Protein AF-A0A1F3SLA9-F1 (afdb_monomer)

Secondary structure (DSSP, 8-state):
--STTHHHHHHHHHHHHHHHHHHHHHHHHHHHHHHHHHHHHHHSSSSSSTTSTTSSSS-----PPP-------------------------------SSEETTEEEEE--EE-TTT--EE-TTTEEEETTEEEETTHHHHHHHS-EEEEEEEEEBTTB-HHHHHHHHHHHHHHHHH---EEEEEEEEEETTTTEEEEEEEEEEEGGGHHHH-S-GGGGSS--

Structure (mmCIF, N/CA/C/O backbone):
data_AF-A0A1F3SLA9-F1
#
_entry.id   AF-A0A1F3SLA9-F1
#
loop_
_atom_site.group_PDB
_atom_site.id
_atom_site.type_symbol
_atom_site.label_atom_id
_atom_site.label_alt_id
_atom_site.label_comp_id
_atom_site.label_asym_id
_atom_site.label_entity_id
_atom_site.label_seq_id
_atom_site.pdbx_PDB_ins_code
_atom_site.Cartn_x
_atom_site.Cartn_y
_atom_site.Cartn_z
_atom_site.occupancy
_atom_site.B_iso_or_equiv
_atom_site.auth_seq_id
_atom_site.auth_comp_id
_atom_site.auth_asym_id
_atom_site.auth_atom_id
_atom_site.pdbx_PDB_model_num
ATOM 1 N N . MET A 1 1 ? -75.352 0.225 -12.427 1.00 55.69 1 MET A N 1
ATOM 2 C CA . MET A 1 1 ? -74.514 0.198 -11.211 1.00 55.69 1 MET A CA 1
ATOM 3 C C . MET A 1 1 ? -73.204 -0.477 -11.589 1.00 55.69 1 MET A C 1
ATOM 5 O O . MET A 1 1 ? -73.144 -1.689 -11.538 1.00 55.69 1 MET A O 1
ATOM 9 N N . GLU A 1 2 ? -72.214 0.265 -12.092 1.00 66.38 2 GLU A N 1
ATOM 10 C CA . GLU A 1 2 ? -70.894 -0.317 -12.441 1.00 66.38 2 GLU A CA 1
ATOM 11 C C . GLU A 1 2 ? -69.762 0.734 -12.484 1.00 66.38 2 GLU A C 1
ATOM 13 O O . GLU A 1 2 ? -68.683 0.479 -13.001 1.00 66.38 2 GLU A O 1
ATOM 18 N N . LYS A 1 3 ? -69.995 1.955 -11.975 1.00 69.56 3 LYS A N 1
ATOM 19 C CA . LYS A 1 3 ? -69.003 3.047 -12.042 1.00 69.56 3 LYS A CA 1
ATOM 20 C C . LYS A 1 3 ? -68.122 3.157 -10.792 1.00 69.56 3 LYS A C 1
ATOM 22 O O . LYS A 1 3 ? -67.064 3.774 -10.863 1.00 69.56 3 LYS A O 1
ATOM 27 N N . ASP A 1 4 ? -68.501 2.515 -9.687 1.00 82.69 4 ASP A N 1
ATOM 28 C CA . ASP A 1 4 ? -67.851 2.741 -8.388 1.00 82.69 4 ASP A CA 1
ATOM 29 C C . ASP A 1 4 ? -66.576 1.902 -8.175 1.00 82.69 4 ASP A C 1
ATOM 31 O O . ASP A 1 4 ? -65.755 2.225 -7.321 1.00 82.69 4 ASP A O 1
ATOM 35 N N . THR A 1 5 ? -66.342 0.864 -8.984 1.00 88.00 5 THR A N 1
ATOM 36 C CA . THR A 1 5 ? -65.148 -0.002 -8.890 1.00 88.00 5 THR A CA 1
ATOM 37 C C . THR A 1 5 ? -63.958 0.481 -9.722 1.00 88.00 5 THR A C 1
ATOM 39 O O . THR A 1 5 ? -62.823 0.093 -9.448 1.00 88.00 5 THR A O 1
ATOM 42 N N . ILE A 1 6 ? -64.174 1.355 -10.710 1.00 91.44 6 ILE A N 1
ATOM 43 C CA . ILE A 1 6 ? -63.116 1.807 -11.633 1.00 91.44 6 ILE A CA 1
ATOM 44 C C . ILE A 1 6 ? -62.174 2.815 -10.957 1.00 91.44 6 ILE A C 1
ATOM 46 O O . ILE A 1 6 ? -60.960 2.775 -11.157 1.00 91.44 6 ILE A O 1
ATOM 50 N N . VAL A 1 7 ? -62.715 3.699 -10.116 1.00 91.44 7 VAL A N 1
ATOM 51 C CA . VAL A 1 7 ? -61.952 4.764 -9.444 1.00 91.44 7 VAL A CA 1
ATOM 52 C C . VAL A 1 7 ? -60.834 4.229 -8.531 1.00 91.44 7 VAL A C 1
ATOM 54 O O . VAL A 1 7 ? -59.692 4.653 -8.715 1.00 91.44 7 VAL A O 1
ATOM 57 N N . PRO A 1 8 ? -61.071 3.291 -7.590 1.00 93.19 8 PRO A N 1
ATOM 58 C CA . PRO A 1 8 ? -60.003 2.795 -6.716 1.00 93.19 8 PRO A CA 1
ATOM 59 C C . PRO A 1 8 ? -58.910 2.037 -7.481 1.00 93.19 8 PRO A C 1
ATOM 61 O O . PRO A 1 8 ? -57.741 2.102 -7.100 1.00 93.19 8 PRO A O 1
ATOM 64 N N . LEU A 1 9 ? -59.261 1.369 -8.585 1.00 92.94 9 LEU A N 1
ATOM 65 C CA . LEU A 1 9 ? -58.301 0.643 -9.415 1.00 92.94 9 LEU A CA 1
ATOM 66 C C . LEU A 1 9 ? -57.361 1.601 -10.163 1.00 92.94 9 LEU A C 1
ATOM 68 O O . LEU A 1 9 ? -56.151 1.374 -10.202 1.00 92.94 9 LEU A O 1
ATOM 72 N N . LEU A 1 10 ? -57.893 2.715 -10.680 1.00 95.00 10 LEU A N 1
ATOM 73 C CA . LEU A 1 10 ? -57.087 3.772 -11.297 1.00 95.00 10 LEU A CA 1
ATOM 74 C C . LEU A 1 10 ? -56.176 4.470 -10.280 1.00 95.00 10 LEU A C 1
ATOM 76 O O . LEU A 1 10 ? -55.006 4.711 -10.575 1.00 95.00 10 LEU A O 1
ATOM 80 N N . VAL A 1 11 ? -56.677 4.750 -9.073 1.00 95.81 11 VAL A N 1
ATOM 81 C CA . VAL A 1 11 ? -55.869 5.353 -8.000 1.00 95.81 11 VAL A CA 1
ATOM 82 C C . VAL A 1 11 ? -54.734 4.415 -7.580 1.00 95.81 11 VAL A C 1
ATOM 84 O O . VAL A 1 11 ? -53.590 4.854 -7.468 1.00 95.81 11 VAL A O 1
ATOM 87 N N . GLY A 1 12 ? -55.011 3.117 -7.418 1.00 95.44 12 GLY A N 1
ATOM 88 C CA . GLY A 1 12 ? -53.990 2.118 -7.095 1.00 95.44 12 GLY A CA 1
ATOM 89 C C . GLY A 1 12 ? -52.898 2.017 -8.164 1.00 95.44 12 GLY A C 1
ATOM 90 O O . GLY A 1 12 ? -51.710 2.032 -7.838 1.00 95.44 12 GLY A O 1
ATOM 91 N N . ALA A 1 13 ? -53.283 1.992 -9.444 1.00 96.94 13 ALA A N 1
ATOM 92 C CA . ALA A 1 13 ? -52.334 1.979 -10.557 1.00 96.94 13 ALA A CA 1
ATOM 93 C C . ALA A 1 13 ? -51.452 3.241 -10.586 1.00 96.94 13 ALA A C 1
ATOM 95 O O . ALA A 1 13 ? -50.246 3.150 -10.819 1.00 96.94 13 ALA A O 1
ATOM 96 N N . LEU A 1 14 ? -52.030 4.410 -10.294 1.00 97.50 14 LEU A N 1
ATOM 97 C CA . LEU A 1 14 ? -51.305 5.680 -10.269 1.00 97.50 14 LEU A CA 1
ATOM 98 C C . LEU A 1 14 ? -50.283 5.740 -9.121 1.00 97.50 14 LEU A C 1
ATOM 100 O O . LEU A 1 14 ? -49.155 6.184 -9.329 1.00 97.50 14 LEU A O 1
ATOM 104 N N . ILE A 1 15 ? -50.631 5.229 -7.935 1.00 97.81 15 ILE A N 1
ATOM 105 C CA . ILE A 1 15 ? -49.705 5.140 -6.793 1.00 97.81 15 ILE A CA 1
ATOM 106 C C . ILE A 1 15 ? -48.516 4.230 -7.127 1.00 97.81 15 ILE A C 1
ATOM 108 O O . ILE A 1 15 ? -47.368 4.614 -6.902 1.00 97.81 15 ILE A O 1
ATOM 112 N N . LEU A 1 16 ? -48.767 3.050 -7.706 1.00 97.62 16 LEU A N 1
ATOM 113 C CA . LEU A 1 16 ? -47.698 2.126 -8.101 1.00 97.62 16 LEU A CA 1
ATOM 114 C C . LEU A 1 16 ? -46.778 2.731 -9.170 1.00 97.62 16 LEU A C 1
ATOM 116 O O . LEU A 1 16 ? -45.559 2.576 -9.084 1.00 97.62 16 LEU A O 1
ATOM 120 N N . ALA A 1 17 ? -47.339 3.469 -10.133 1.00 97.88 17 ALA A N 1
ATOM 121 C CA . ALA A 1 17 ? -46.556 4.173 -11.144 1.00 97.88 17 ALA A CA 1
ATOM 122 C C . ALA A 1 17 ? -45.637 5.240 -10.521 1.00 97.88 17 ALA A C 1
ATOM 124 O O . ALA A 1 17 ? -44.457 5.309 -10.868 1.00 97.88 17 ALA A O 1
ATOM 125 N N . ILE A 1 18 ? -46.140 6.028 -9.562 1.00 97.69 18 ILE A N 1
ATOM 126 C CA . ILE A 1 18 ? -45.344 7.047 -8.857 1.00 97.69 18 ILE A CA 1
ATOM 127 C C . ILE A 1 18 ? -44.211 6.398 -8.053 1.00 97.69 18 ILE A C 1
ATOM 129 O O . ILE A 1 18 ? -43.068 6.849 -8.137 1.00 97.69 18 ILE A O 1
ATOM 133 N N . LEU A 1 19 ? -44.492 5.319 -7.314 1.00 97.62 19 LEU A N 1
ATOM 134 C CA . LEU A 1 19 ? -43.472 4.606 -6.536 1.00 97.62 19 LEU A CA 1
ATOM 135 C C . LEU A 1 19 ? -42.369 4.021 -7.429 1.00 97.62 19 LEU A C 1
ATOM 137 O O . LEU A 1 19 ? -41.188 4.141 -7.102 1.00 97.62 19 LEU A O 1
ATOM 141 N N . GLY A 1 20 ? -42.735 3.451 -8.582 1.00 97.44 20 GLY A N 1
ATOM 142 C CA . GLY A 1 20 ? -41.767 2.960 -9.565 1.00 97.44 20 GLY A CA 1
ATOM 143 C C . GLY A 1 20 ? -40.867 4.071 -10.115 1.00 97.44 20 GLY A C 1
ATOM 144 O O . GLY A 1 20 ? -39.655 3.886 -10.243 1.00 97.44 20 GLY A O 1
ATOM 145 N N . LEU A 1 21 ? -41.435 5.250 -10.376 1.00 98.31 21 LEU A N 1
ATOM 146 C CA . LEU A 1 21 ? -40.698 6.404 -10.895 1.00 98.31 21 LEU A CA 1
ATOM 147 C C . LEU A 1 21 ? -39.719 6.964 -9.850 1.00 98.31 21 LEU A C 1
ATOM 149 O O . LEU A 1 21 ? -38.561 7.229 -10.172 1.00 98.31 21 LEU A O 1
ATOM 153 N N . LEU A 1 22 ? -40.135 7.054 -8.582 1.00 97.81 22 LEU A N 1
ATOM 154 C CA . LEU A 1 22 ? -39.259 7.461 -7.477 1.00 97.81 22 LEU A CA 1
ATOM 155 C C . LEU A 1 22 ? -38.093 6.483 -7.271 1.00 97.81 22 LEU A C 1
ATOM 157 O O . LEU A 1 22 ? -36.953 6.918 -7.099 1.00 97.81 22 LEU A O 1
ATOM 161 N N . ALA A 1 23 ? -38.348 5.173 -7.348 1.00 98.00 23 ALA A N 1
ATOM 162 C CA . ALA A 1 23 ? -37.297 4.161 -7.260 1.00 98.00 23 ALA A CA 1
ATOM 163 C C . ALA A 1 23 ? -36.286 4.286 -8.414 1.00 98.00 23 ALA A C 1
ATOM 165 O O . ALA A 1 23 ? -35.076 4.255 -8.183 1.00 98.00 23 ALA A O 1
ATOM 166 N N . ALA A 1 24 ? -36.762 4.500 -9.645 1.00 98.00 24 ALA A N 1
ATOM 167 C CA . ALA A 1 24 ? -35.901 4.693 -10.811 1.00 98.00 24 ALA A CA 1
ATOM 168 C C . ALA A 1 24 ? -35.016 5.947 -10.684 1.00 98.00 24 ALA A C 1
ATOM 170 O O . ALA A 1 24 ? -33.818 5.886 -10.970 1.00 98.00 24 ALA A O 1
ATOM 171 N N . VAL A 1 25 ? -35.572 7.063 -10.195 1.00 98.25 25 VAL A N 1
ATOM 172 C CA . VAL A 1 25 ? -34.812 8.298 -9.931 1.00 98.25 25 VAL A CA 1
ATOM 173 C C . VAL A 1 25 ? -33.755 8.071 -8.848 1.00 98.25 25 VAL A C 1
ATOM 175 O O . VAL A 1 25 ? -32.610 8.490 -9.023 1.00 98.25 25 VAL A O 1
ATOM 178 N N . GLY A 1 26 ? -34.096 7.360 -7.768 1.00 97.56 26 GLY A N 1
ATOM 179 C CA . GLY A 1 26 ? -33.150 7.014 -6.704 1.00 97.56 26 GLY A CA 1
ATOM 180 C C . GLY A 1 26 ? -31.974 6.168 -7.204 1.00 97.56 26 GLY A C 1
ATOM 181 O O . GLY A 1 26 ? -30.818 6.476 -6.909 1.00 97.56 26 GLY A O 1
ATOM 182 N N . ILE A 1 27 ? -32.249 5.149 -8.025 1.00 98.06 27 ILE A N 1
ATOM 183 C CA . ILE A 1 27 ? -31.213 4.304 -8.640 1.00 98.06 27 ILE A CA 1
ATOM 184 C C . ILE A 1 27 ? -30.323 5.133 -9.572 1.00 98.06 27 ILE A C 1
ATOM 186 O O . ILE A 1 27 ? -29.098 5.027 -9.508 1.00 98.06 27 ILE A O 1
ATOM 190 N N . LEU A 1 28 ? -30.909 5.991 -10.413 1.00 98.00 28 LEU A N 1
ATOM 191 C CA . LEU A 1 28 ? -30.143 6.839 -11.325 1.00 98.00 28 LEU A CA 1
ATOM 192 C C . LEU A 1 28 ? -29.233 7.813 -10.561 1.00 98.00 28 LEU A C 1
ATOM 194 O O . LEU A 1 28 ? -28.051 7.926 -10.888 1.00 98.00 28 LEU A O 1
ATOM 198 N N . ALA A 1 29 ? -29.744 8.462 -9.511 1.00 97.88 29 ALA A N 1
ATOM 199 C CA . ALA A 1 29 ? -28.960 9.346 -8.652 1.00 97.88 29 ALA A CA 1
ATOM 200 C C . ALA A 1 29 ? -27.800 8.600 -7.971 1.00 97.88 29 ALA A C 1
ATOM 202 O O . ALA A 1 29 ? -26.664 9.078 -7.988 1.00 97.88 29 ALA A O 1
ATOM 203 N N . TYR A 1 30 ? -28.051 7.394 -7.450 1.00 97.62 30 TYR A N 1
ATOM 204 C CA . TYR A 1 30 ? -27.014 6.541 -6.866 1.00 97.62 30 TYR A CA 1
ATOM 205 C C . TYR A 1 30 ? -25.912 6.191 -7.879 1.00 97.62 30 TYR A C 1
ATOM 207 O O . TYR A 1 30 ? -24.722 6.304 -7.574 1.00 97.62 30 TYR A O 1
ATOM 215 N N . LEU A 1 31 ? -26.282 5.823 -9.111 1.00 96.81 31 LEU A N 1
ATOM 216 C CA . LEU A 1 31 ? -25.316 5.508 -10.167 1.00 96.81 31 LEU A CA 1
ATOM 217 C C . LEU A 1 31 ? -24.489 6.734 -10.586 1.00 96.81 31 LEU A C 1
ATOM 219 O O . LEU A 1 31 ? -23.285 6.609 -10.827 1.00 96.81 31 LEU A O 1
ATOM 223 N N . LEU A 1 32 ? -25.099 7.923 -10.636 1.00 95.19 32 LEU A N 1
ATOM 224 C CA . LEU A 1 32 ? -24.391 9.172 -10.929 1.00 95.19 32 LEU A CA 1
ATOM 225 C C . LEU A 1 32 ? -23.398 9.541 -9.817 1.00 95.19 32 LEU A C 1
ATOM 227 O O . LEU A 1 32 ? -22.253 9.889 -10.120 1.00 95.19 32 LEU A O 1
ATOM 231 N N . LEU A 1 33 ? -23.787 9.393 -8.547 1.00 95.19 33 LEU A N 1
ATOM 232 C CA . LEU A 1 33 ? -22.900 9.615 -7.400 1.00 95.19 33 LEU A CA 1
ATOM 233 C C . LEU A 1 33 ? -21.724 8.628 -7.394 1.00 95.19 33 LEU A C 1
ATOM 235 O O . LEU A 1 33 ? -20.571 9.037 -7.250 1.00 95.19 33 LEU A O 1
ATOM 239 N N . LYS A 1 34 ? -21.981 7.340 -7.656 1.00 92.44 34 LYS A N 1
ATOM 240 C CA . LYS A 1 34 ? -20.926 6.318 -7.744 1.00 92.44 34 LYS A CA 1
ATOM 241 C C . LYS A 1 34 ? -19.922 6.620 -8.863 1.00 92.44 34 LYS A C 1
ATOM 243 O O . LYS A 1 34 ? -18.715 6.460 -8.684 1.00 92.44 34 LYS A O 1
ATOM 248 N N . LYS A 1 35 ? -20.403 7.105 -10.013 1.00 91.19 35 LYS A N 1
ATOM 249 C CA . LYS A 1 35 ? -19.548 7.498 -11.146 1.00 91.19 35 LYS A CA 1
ATOM 250 C C . LYS A 1 35 ? -18.721 8.754 -10.848 1.00 91.19 35 LYS A C 1
ATOM 252 O O . LYS A 1 35 ? -17.594 8.862 -11.329 1.00 91.19 35 LYS A O 1
ATOM 257 N N . SER A 1 36 ? -19.261 9.689 -10.064 1.00 87.88 36 SER A N 1
ATOM 258 C CA . SER A 1 36 ? -18.548 10.885 -9.595 1.00 87.88 36 SER A CA 1
ATOM 259 C C . SER A 1 36 ? -17.357 10.521 -8.700 1.00 87.88 36 SER A C 1
ATOM 261 O O . SER A 1 36 ? -16.246 10.983 -8.967 1.00 87.88 36 SER A O 1
ATOM 263 N N . GLN A 1 37 ? -17.542 9.625 -7.724 1.00 83.88 37 GLN A N 1
ATOM 264 C CA . GLN A 1 37 ? -16.455 9.205 -6.830 1.00 83.88 37 GLN A CA 1
ATOM 265 C C . GLN A 1 37 ? -15.291 8.557 -7.593 1.00 83.88 37 GLN A C 1
ATOM 267 O O . GLN A 1 37 ? -14.131 8.884 -7.354 1.00 83.88 37 GLN A O 1
ATOM 272 N N . GLN A 1 38 ? -15.579 7.731 -8.605 1.00 78.50 38 GLN A N 1
ATOM 273 C CA . GLN A 1 38 ? -14.531 7.137 -9.444 1.00 78.50 38 GLN A CA 1
ATOM 274 C C . GLN A 1 38 ? -13.714 8.161 -10.249 1.00 78.50 38 GLN A C 1
ATOM 276 O O . GLN A 1 38 ? -12.588 7.858 -10.644 1.00 78.50 38 GLN A O 1
ATOM 281 N N . ARG A 1 39 ? -14.252 9.357 -10.527 1.00 78.19 39 ARG A N 1
ATOM 282 C CA . ARG A 1 39 ? -13.517 10.402 -11.258 1.00 78.19 39 ARG A CA 1
ATOM 283 C C . ARG A 1 39 ? -12.522 11.137 -10.367 1.00 78.19 39 ARG A C 1
ATOM 285 O O . ARG A 1 39 ? -11.421 11.407 -10.835 1.00 78.19 39 ARG A O 1
ATOM 292 N N . GLN A 1 40 ? -12.861 11.401 -9.105 1.00 68.69 40 GLN A N 1
ATOM 293 C CA . GLN A 1 40 ? -11.953 12.118 -8.202 1.00 68.69 40 GLN A CA 1
ATOM 294 C C . GLN A 1 40 ? -10.686 11.316 -7.873 1.00 68.69 40 GLN A C 1
ATOM 296 O O . GLN A 1 40 ? -9.604 11.895 -7.803 1.00 68.69 40 GLN A O 1
ATOM 301 N N . HIS A 1 41 ? -10.775 9.984 -7.804 1.00 58.03 41 HIS A N 1
ATOM 302 C CA . HIS A 1 41 ? -9.591 9.139 -7.609 1.00 58.03 41 HIS A CA 1
ATOM 303 C C . HIS A 1 41 ? -8.619 9.137 -8.800 1.00 58.03 41 HIS A C 1
ATOM 305 O O . HIS A 1 41 ? -7.442 8.855 -8.609 1.00 58.03 41 HIS A O 1
ATOM 311 N N . LYS A 1 42 ? -9.060 9.471 -10.023 1.00 60.72 42 LYS A N 1
ATOM 312 C CA . LYS A 1 42 ? -8.182 9.455 -11.210 1.00 60.72 42 LYS A CA 1
ATOM 313 C C . LYS A 1 42 ? -7.406 10.757 -11.421 1.00 60.72 42 LYS A C 1
ATOM 315 O O . LYS A 1 42 ? -6.354 10.729 -12.050 1.00 60.72 42 LYS A O 1
ATOM 320 N N . THR A 1 43 ? -7.896 11.886 -10.909 1.00 53.31 43 THR A N 1
ATOM 321 C CA . THR A 1 43 ? -7.256 13.201 -11.100 1.00 53.31 43 THR A CA 1
ATOM 322 C C . THR A 1 43 ? -6.255 13.576 -10.007 1.00 53.31 43 THR A C 1
ATOM 324 O O . THR A 1 43 ? -5.410 14.430 -10.251 1.00 53.31 43 THR A O 1
ATOM 327 N N . ALA A 1 44 ? -6.283 12.930 -8.836 1.00 51.34 44 ALA A N 1
ATOM 328 C CA . ALA A 1 44 ? -5.324 13.207 -7.759 1.00 51.34 44 ALA A CA 1
ATOM 329 C C . ALA A 1 44 ? -3.927 12.592 -7.998 1.00 51.34 44 ALA A C 1
ATOM 331 O O . ALA A 1 44 ? -2.929 13.111 -7.508 1.00 51.34 44 ALA A O 1
ATOM 332 N N . THR A 1 45 ? -3.821 11.523 -8.791 1.00 50.06 45 THR A N 1
ATOM 333 C CA . THR A 1 45 ? -2.551 10.809 -9.029 1.00 50.06 45 THR A CA 1
ATOM 334 C C . THR A 1 45 ? -1.701 11.365 -10.174 1.00 50.06 45 THR A C 1
ATOM 336 O O . THR A 1 45 ? -0.526 11.026 -10.256 1.00 50.06 45 THR A O 1
ATOM 339 N N . ALA A 1 46 ? -2.238 12.231 -11.041 1.00 48.94 46 ALA A N 1
ATOM 340 C CA . ALA A 1 46 ? -1.482 12.780 -12.176 1.00 48.94 46 ALA A CA 1
ATOM 341 C C . ALA A 1 46 ? -0.668 14.049 -11.840 1.00 48.94 46 ALA A C 1
ATOM 343 O O . ALA A 1 46 ? 0.209 14.425 -12.609 1.00 48.94 46 ALA A O 1
ATOM 344 N N . GLY A 1 47 ? -0.941 14.716 -10.710 1.00 43.84 47 GLY A N 1
ATOM 345 C CA . GLY A 1 47 ? -0.326 16.010 -10.377 1.00 43.84 47 GLY A CA 1
ATOM 346 C C . GLY A 1 47 ? 0.815 15.976 -9.354 1.00 43.84 47 GLY A C 1
ATOM 347 O O . GLY A 1 47 ? 1.570 16.938 -9.276 1.00 43.84 47 GLY A O 1
ATOM 348 N N . ALA A 1 48 ? 0.958 14.906 -8.564 1.00 46.59 48 ALA A N 1
ATOM 349 C CA . ALA A 1 48 ? 1.786 14.949 -7.351 1.00 46.59 48 ALA A CA 1
ATOM 350 C C . ALA A 1 48 ? 3.206 14.358 -7.483 1.00 46.59 48 ALA A C 1
ATOM 352 O O . ALA A 1 48 ? 4.042 14.631 -6.628 1.00 46.59 48 ALA A O 1
ATOM 353 N N . PHE A 1 49 ? 3.522 13.593 -8.536 1.00 48.09 49 PHE A N 1
ATOM 354 C CA . PHE A 1 49 ? 4.793 12.843 -8.609 1.00 48.09 49 PHE A CA 1
ATOM 355 C C . PHE A 1 49 ? 5.786 13.306 -9.687 1.00 48.09 49 PHE A C 1
ATOM 357 O O . PHE A 1 49 ? 6.867 12.736 -9.803 1.00 48.09 49 PHE A O 1
ATOM 364 N N . GLY A 1 50 ? 5.497 14.386 -10.421 1.00 42.69 50 GLY A N 1
ATOM 365 C CA . GLY A 1 50 ? 6.406 14.912 -11.451 1.00 42.69 50 GLY A CA 1
ATOM 366 C C . GLY A 1 50 ? 7.712 15.543 -10.939 1.00 42.69 50 GLY A C 1
ATOM 367 O O . GLY A 1 50 ? 8.590 15.820 -11.749 1.00 42.69 50 GLY A O 1
ATOM 368 N N . ASN A 1 51 ? 7.873 15.764 -9.626 1.00 43.56 51 ASN A N 1
ATOM 369 C CA . ASN A 1 51 ? 8.964 16.600 -9.100 1.00 43.56 51 ASN A CA 1
ATOM 370 C C . ASN A 1 51 ? 9.975 15.899 -8.175 1.00 43.56 51 ASN A C 1
ATOM 372 O O . ASN A 1 51 ? 10.978 16.520 -7.840 1.00 43.56 51 ASN A O 1
ATOM 376 N N . ILE A 1 52 ? 9.783 14.632 -7.781 1.00 49.84 52 ILE A N 1
ATOM 377 C CA . ILE A 1 52 ? 10.723 13.966 -6.847 1.00 49.84 52 ILE A CA 1
ATOM 378 C C . ILE A 1 52 ? 11.837 13.194 -7.582 1.00 49.84 52 ILE A C 1
ATOM 380 O O . ILE A 1 52 ? 12.925 13.023 -7.044 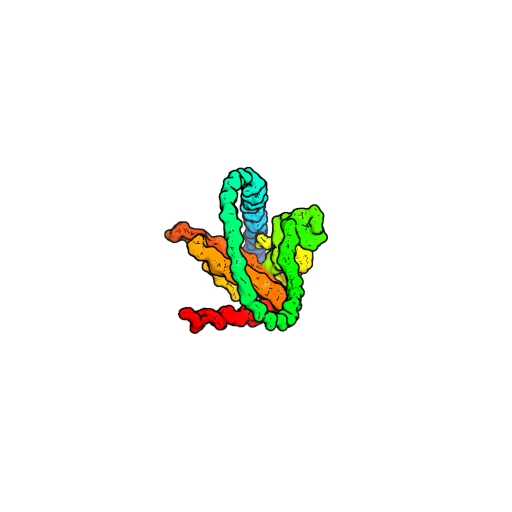1.00 49.84 52 ILE A O 1
ATOM 384 N N . ALA A 1 53 ? 11.651 12.826 -8.853 1.00 45.69 53 ALA A N 1
ATOM 385 C CA . ALA A 1 53 ? 12.676 12.100 -9.614 1.00 45.69 53 ALA A CA 1
ATOM 386 C C . ALA A 1 53 ? 13.804 12.986 -10.196 1.00 45.69 53 ALA A C 1
ATOM 388 O O . ALA A 1 53 ? 14.695 12.464 -10.859 1.00 45.69 53 ALA A O 1
ATOM 389 N N . ARG A 1 54 ? 13.797 14.314 -9.979 1.00 42.75 54 ARG A N 1
ATOM 390 C CA . ARG A 1 54 ? 14.785 15.234 -10.588 1.00 42.75 54 ARG A CA 1
ATOM 391 C C . ARG A 1 54 ? 15.844 15.795 -9.626 1.00 42.75 54 ARG A C 1
ATOM 393 O O . ARG A 1 54 ? 16.763 16.451 -10.098 1.00 42.75 54 ARG A O 1
ATOM 400 N N . SER A 1 55 ? 15.793 15.534 -8.315 1.00 44.56 55 SER A N 1
ATOM 401 C CA . SER A 1 55 ? 16.740 16.167 -7.370 1.00 44.56 55 SER A CA 1
ATOM 402 C C . SER A 1 55 ? 17.972 15.335 -6.984 1.00 44.56 55 SER A C 1
ATOM 404 O O . SER A 1 55 ? 18.744 15.784 -6.142 1.00 44.56 55 SER A O 1
ATOM 406 N N . THR A 1 56 ? 18.194 14.149 -7.560 1.00 49.53 56 THR A N 1
ATOM 407 C CA . THR A 1 56 ? 19.334 13.278 -7.195 1.00 49.53 56 THR A CA 1
ATOM 408 C C . THR A 1 56 ? 20.452 13.197 -8.239 1.00 49.53 56 THR A C 1
ATOM 410 O O . THR A 1 56 ? 21.447 12.526 -7.993 1.00 49.53 56 THR A O 1
ATOM 413 N N . ALA A 1 57 ? 20.359 13.911 -9.368 1.00 46.94 57 ALA A N 1
ATOM 414 C CA . ALA A 1 57 ? 21.368 13.839 -10.435 1.00 46.94 57 ALA A CA 1
ATOM 415 C C . ALA A 1 57 ? 22.414 14.979 -10.446 1.00 46.94 57 ALA A C 1
ATOM 417 O O . ALA A 1 57 ? 23.286 14.972 -11.309 1.00 46.94 57 ALA A O 1
ATOM 418 N N . GLU A 1 58 ? 22.379 15.942 -9.515 1.00 45.12 58 GLU A N 1
ATOM 419 C CA . GLU A 1 58 ? 23.188 17.177 -9.636 1.00 45.12 58 GLU A CA 1
ATOM 420 C C . GLU A 1 58 ? 24.044 17.525 -8.400 1.00 45.12 58 GLU A C 1
ATOM 422 O O . GLU A 1 58 ? 24.292 18.692 -8.114 1.00 45.12 58 GLU A O 1
ATOM 427 N N . GLN A 1 59 ? 24.526 16.522 -7.651 1.00 45.69 59 GLN A N 1
ATOM 428 C CA . GLN A 1 59 ? 25.424 16.752 -6.501 1.00 45.69 59 GLN A CA 1
ATOM 429 C C . GLN A 1 59 ? 26.672 15.850 -6.434 1.00 45.69 59 GLN A C 1
ATOM 431 O O . GLN A 1 59 ? 27.195 15.584 -5.355 1.00 45.69 59 GLN A O 1
ATOM 436 N N . VAL A 1 60 ? 27.222 15.423 -7.577 1.00 48.38 60 VAL A N 1
ATOM 437 C CA . VAL A 1 60 ? 28.529 14.734 -7.620 1.00 48.38 60 VAL A CA 1
ATOM 438 C C . VAL A 1 60 ? 29.458 15.396 -8.638 1.00 48.38 60 VAL A C 1
ATOM 440 O O . VAL A 1 60 ? 29.713 14.860 -9.707 1.00 48.38 60 VAL A O 1
ATOM 443 N N . SER A 1 61 ? 29.980 16.576 -8.301 1.00 48.84 61 SER A N 1
ATOM 444 C CA . SER A 1 61 ? 31.251 17.070 -8.852 1.00 48.84 61 SER A CA 1
ATOM 445 C C . SER A 1 61 ? 31.734 18.292 -8.068 1.00 48.84 61 SER A C 1
ATOM 447 O O . SER A 1 61 ? 31.596 19.425 -8.518 1.00 48.84 61 SER A O 1
ATOM 449 N N . ASN A 1 62 ? 32.311 18.075 -6.888 1.00 44.44 62 ASN A N 1
ATOM 450 C CA . ASN A 1 62 ? 33.223 19.054 -6.302 1.00 44.44 62 ASN A CA 1
ATOM 451 C C . ASN A 1 62 ? 34.426 18.311 -5.700 1.00 44.44 62 ASN A C 1
ATOM 453 O O . ASN A 1 62 ? 34.287 17.682 -4.650 1.00 44.44 62 ASN A O 1
ATOM 457 N N . PRO A 1 63 ? 35.597 18.317 -6.363 1.00 52.38 63 PRO A N 1
ATOM 458 C CA . PRO A 1 63 ? 36.818 17.787 -5.779 1.00 52.38 63 PRO A CA 1
ATOM 459 C C . PRO A 1 63 ? 37.362 18.791 -4.753 1.00 52.38 63 PRO A C 1
ATOM 461 O O . PRO A 1 63 ? 37.824 19.872 -5.115 1.00 52.38 63 PRO A O 1
ATOM 464 N N . SER A 1 64 ? 37.313 18.439 -3.466 1.00 45.41 64 SER A N 1
ATOM 465 C CA . SER A 1 64 ? 38.052 19.173 -2.432 1.00 45.41 64 SER A CA 1
ATOM 466 C C . SER A 1 64 ? 39.556 18.872 -2.519 1.00 45.41 64 SER A C 1
ATOM 468 O O . SER A 1 64 ? 39.934 17.722 -2.763 1.00 45.41 64 SER A O 1
ATOM 470 N N . PRO A 1 65 ? 40.422 19.879 -2.305 1.00 53.19 65 PRO A N 1
ATOM 471 C CA . PRO A 1 65 ? 41.868 19.732 -2.377 1.00 53.19 65 PRO A CA 1
ATOM 472 C C . PRO A 1 65 ? 42.429 19.040 -1.128 1.00 53.19 65 PRO A C 1
ATOM 474 O O . PRO A 1 65 ? 41.870 19.115 -0.034 1.00 53.19 65 PRO A O 1
ATOM 477 N N . GLY A 1 66 ? 43.537 18.330 -1.340 1.00 46.22 66 GLY A N 1
ATOM 478 C CA . GLY A 1 66 ? 44.102 17.353 -0.422 1.00 46.22 66 GLY A CA 1
ATOM 479 C C . GLY A 1 66 ? 44.564 17.890 0.930 1.00 46.22 66 GLY A C 1
ATOM 480 O O . GLY A 1 66 ? 45.132 18.973 1.042 1.00 46.22 66 GLY A O 1
ATOM 481 N N . ASN A 1 67 ? 44.404 17.031 1.934 1.00 45.94 67 ASN A N 1
ATOM 482 C CA . ASN A 1 67 ? 45.133 17.096 3.190 1.00 45.94 67 ASN A CA 1
ATOM 483 C C . ASN A 1 67 ? 46.066 15.885 3.265 1.00 45.94 67 ASN A C 1
ATOM 485 O O . ASN A 1 67 ? 45.644 14.750 3.474 1.00 45.94 67 ASN A O 1
ATOM 489 N N . SER A 1 68 ? 47.352 16.147 3.064 1.00 47.94 68 SER A N 1
ATOM 490 C CA . SER A 1 68 ? 48.455 15.231 3.322 1.00 47.94 68 SER A CA 1
ATOM 491 C C . SER A 1 68 ? 48.704 15.141 4.829 1.00 47.94 68 SER A C 1
ATOM 493 O O . SER A 1 68 ? 49.304 16.046 5.407 1.00 47.94 68 SER A O 1
ATOM 495 N N . PHE A 1 69 ? 48.271 14.049 5.461 1.00 44.88 69 PHE A N 1
ATOM 496 C CA . PHE A 1 69 ? 48.719 13.671 6.802 1.00 44.88 69 PHE A CA 1
ATOM 497 C C . PHE A 1 69 ? 49.671 12.479 6.709 1.00 44.88 69 PHE A C 1
ATOM 499 O O . PHE A 1 69 ? 49.282 11.364 6.364 1.00 44.88 69 PHE A O 1
ATOM 506 N N . SER A 1 70 ? 50.938 12.745 7.019 1.00 49.66 70 SER A N 1
ATOM 507 C CA . SER A 1 70 ? 51.977 11.743 7.240 1.00 49.66 70 SER A CA 1
ATOM 508 C C . SER A 1 70 ? 51.616 10.874 8.444 1.00 49.66 70 SER A C 1
ATOM 510 O O . SER A 1 70 ? 51.548 11.373 9.565 1.00 49.66 7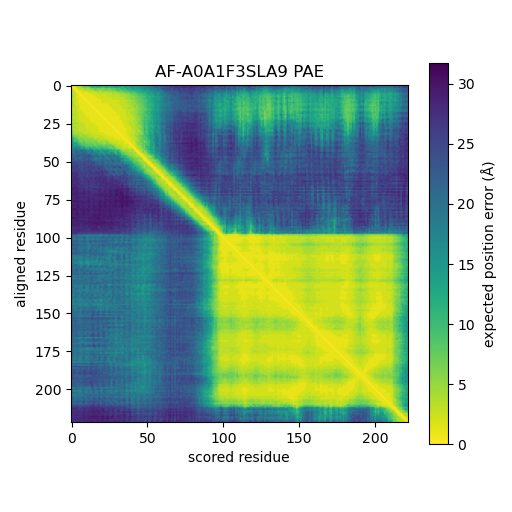0 SER A O 1
ATOM 512 N N . SER A 1 71 ? 51.418 9.575 8.218 1.00 53.28 71 SER A N 1
ATOM 513 C CA . SER A 1 71 ? 51.342 8.573 9.283 1.00 53.28 71 SER A CA 1
ATOM 514 C C . SER A 1 71 ? 52.711 7.932 9.479 1.00 53.28 71 SER A C 1
ATOM 516 O O . SER A 1 71 ? 53.241 7.259 8.598 1.00 53.28 71 SER A O 1
ATOM 518 N N . THR A 1 72 ? 53.289 8.172 10.650 1.00 49.34 72 THR A N 1
ATOM 519 C CA . THR A 1 72 ? 54.431 7.441 11.197 1.00 49.34 72 THR A CA 1
ATOM 520 C C . THR A 1 72 ? 54.000 6.046 11.639 1.00 49.34 72 THR A C 1
ATOM 522 O O . THR A 1 72 ? 53.067 5.895 12.425 1.00 49.34 72 THR A O 1
ATOM 525 N N . ASN A 1 73 ? 54.715 5.042 11.138 1.00 54.62 73 ASN A N 1
ATOM 526 C CA . ASN A 1 73 ? 54.592 3.637 11.506 1.00 54.62 73 ASN A CA 1
ATOM 527 C C . ASN A 1 73 ? 54.948 3.404 12.984 1.00 54.62 73 ASN A C 1
ATOM 529 O O . ASN A 1 73 ? 55.980 3.883 13.452 1.00 54.62 73 ASN A O 1
ATOM 533 N N . ALA A 1 74 ? 54.157 2.577 13.666 1.00 56.69 74 ALA A N 1
ATOM 534 C CA . ALA A 1 74 ? 54.559 1.875 14.881 1.00 56.69 74 ALA A CA 1
ATOM 535 C C . ALA A 1 74 ? 54.165 0.389 14.751 1.00 56.69 74 ALA A C 1
ATOM 537 O O . ALA A 1 74 ? 53.019 0.113 14.389 1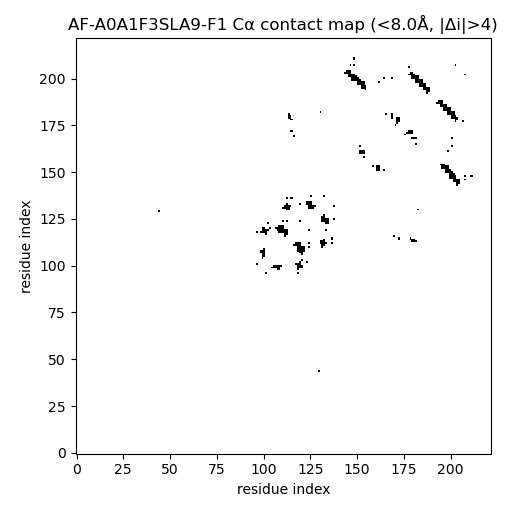.00 56.69 74 ALA A O 1
ATOM 538 N N . PRO A 1 75 ? 55.080 -0.565 15.007 1.00 64.94 75 PRO A N 1
ATOM 539 C CA . PRO A 1 75 ? 54.780 -1.990 15.005 1.00 64.94 75 PRO A CA 1
ATOM 540 C C . PRO A 1 75 ? 54.521 -2.501 16.433 1.00 64.94 75 PRO A C 1
ATOM 542 O O . PRO A 1 75 ? 55.292 -2.232 17.351 1.00 64.94 75 PRO A O 1
ATOM 545 N N . GLY A 1 76 ? 53.454 -3.275 16.600 1.00 51.81 76 GLY A N 1
ATOM 546 C CA . GLY A 1 76 ? 53.153 -4.084 17.784 1.00 51.81 76 GLY A CA 1
ATOM 547 C C . GLY A 1 76 ? 52.093 -5.092 17.353 1.00 51.81 76 GLY A C 1
ATOM 548 O O . GLY A 1 76 ? 50.971 -4.702 17.060 1.00 51.81 76 GLY A O 1
ATOM 549 N N . ASP A 1 77 ? 52.486 -6.267 16.882 1.00 51.84 77 ASP A N 1
ATOM 550 C CA . ASP A 1 77 ? 52.911 -7.453 17.635 1.00 51.84 77 ASP A CA 1
ATOM 551 C C . ASP A 1 77 ? 51.725 -8.251 18.215 1.00 51.84 77 ASP A C 1
ATOM 553 O O . ASP A 1 77 ? 50.760 -7.733 18.765 1.00 51.84 77 ASP A O 1
ATOM 557 N N . THR A 1 78 ? 51.862 -9.534 17.927 1.00 50.28 78 THR A N 1
ATOM 558 C CA . THR A 1 78 ? 51.076 -10.757 18.010 1.00 50.28 78 THR A CA 1
ATOM 559 C C . THR A 1 78 ? 49.944 -10.911 19.036 1.00 50.28 78 THR A C 1
ATOM 561 O O . THR A 1 78 ? 50.069 -10.667 20.230 1.00 50.28 78 THR A O 1
ATOM 564 N N . GLY A 1 79 ? 48.856 -11.522 18.550 1.00 44.09 79 GLY A N 1
ATOM 565 C CA . GLY A 1 79 ? 47.817 -12.155 19.360 1.00 44.09 79 GLY A CA 1
ATOM 566 C C . GLY A 1 79 ? 46.930 -13.061 18.508 1.00 44.09 79 GLY A C 1
ATOM 567 O O . GLY A 1 79 ? 45.829 -12.678 18.126 1.00 44.09 79 GLY A O 1
ATOM 568 N N . HIS A 1 80 ? 47.436 -14.250 18.170 1.00 51.47 80 HIS A N 1
ATOM 569 C CA . HIS A 1 80 ? 46.683 -15.303 17.488 1.00 51.47 80 HIS A CA 1
ATOM 570 C C . HIS A 1 80 ? 45.590 -15.865 18.411 1.00 51.47 80 HIS A C 1
ATOM 572 O O . HIS A 1 80 ? 45.890 -16.495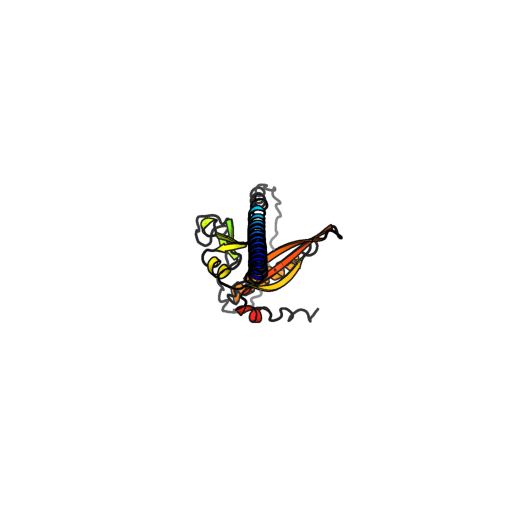 19.423 1.00 51.47 80 HIS A O 1
ATOM 578 N N . GLY A 1 81 ? 44.328 -15.655 18.037 1.00 48.69 81 GLY A N 1
ATOM 579 C CA . GLY A 1 81 ? 43.152 -16.301 18.619 1.00 48.69 81 GLY A CA 1
ATOM 580 C C . GLY A 1 81 ? 42.300 -16.891 17.502 1.00 48.69 81 GLY A C 1
ATOM 581 O O . GLY A 1 81 ? 41.418 -16.230 16.964 1.00 48.69 81 GLY A O 1
ATOM 582 N N . GLU A 1 82 ? 42.623 -18.122 17.121 1.00 50.56 82 GLU A N 1
ATOM 583 C CA . GLU A 1 82 ? 41.929 -18.918 16.112 1.00 50.56 82 GLU A CA 1
ATOM 584 C C . GLU A 1 82 ? 40.595 -19.424 16.686 1.00 50.56 82 GLU A C 1
ATOM 586 O O . GLU A 1 82 ? 40.554 -20.361 17.480 1.00 50.56 82 GLU A O 1
ATOM 591 N N . LEU A 1 83 ? 39.492 -18.773 16.311 1.00 50.88 83 LEU A N 1
ATOM 592 C CA . LEU A 1 83 ? 38.132 -19.277 16.507 1.00 50.88 83 LEU A CA 1
ATOM 593 C C . LEU A 1 83 ? 37.453 -19.359 15.142 1.00 50.88 83 LEU A C 1
ATOM 595 O O . LEU A 1 83 ? 36.737 -18.465 14.697 1.00 50.88 83 LEU A O 1
ATOM 599 N N . SER A 1 84 ? 37.720 -20.468 14.462 1.00 51.09 84 SER A N 1
ATOM 600 C CA . SER A 1 84 ? 37.024 -20.908 13.261 1.00 51.09 84 SER A CA 1
ATOM 601 C C . SER A 1 84 ? 35.593 -21.335 13.610 1.00 51.09 84 SER A C 1
ATOM 603 O O . SER A 1 84 ? 35.338 -22.497 13.927 1.00 51.09 84 SER A O 1
ATOM 605 N N . VAL A 1 85 ? 34.653 -20.388 13.545 1.00 55.06 85 VAL A N 1
ATOM 606 C CA . VAL A 1 85 ? 33.213 -20.675 13.490 1.00 55.06 85 VAL A CA 1
ATOM 607 C C . VAL A 1 85 ? 32.824 -20.843 12.026 1.00 55.06 85 VAL A C 1
ATOM 609 O O . VAL A 1 85 ? 32.744 -19.896 11.250 1.00 55.06 85 VAL A O 1
ATOM 612 N N . THR A 1 86 ? 32.637 -22.100 11.648 1.00 58.72 86 THR A N 1
ATOM 613 C CA . THR A 1 86 ? 32.177 -22.549 10.337 1.00 58.72 86 THR A CA 1
ATOM 614 C C . THR A 1 86 ? 30.679 -22.306 10.134 1.00 58.72 86 THR A C 1
ATOM 616 O O . THR A 1 86 ? 29.890 -22.524 11.052 1.00 58.72 86 THR A O 1
ATOM 619 N N . ASN A 1 87 ? 30.313 -22.025 8.878 1.00 51.28 87 ASN A N 1
ATOM 620 C CA . ASN A 1 87 ? 28.968 -22.032 8.285 1.00 51.28 87 ASN A CA 1
ATOM 621 C C . ASN A 1 87 ? 28.060 -20.819 8.543 1.00 51.28 87 ASN A C 1
ATOM 623 O O . ASN A 1 87 ? 26.914 -20.963 8.972 1.00 51.28 87 ASN A O 1
ATOM 627 N N . GLU A 1 88 ? 28.485 -19.644 8.075 1.00 45.41 88 GLU A N 1
ATOM 628 C CA . GLU A 1 88 ? 27.524 -18.723 7.464 1.00 45.41 88 GLU A CA 1
ATOM 629 C C . GLU A 1 88 ? 27.033 -19.345 6.153 1.00 45.41 88 GLU A C 1
ATOM 631 O O . GLU A 1 88 ? 27.665 -1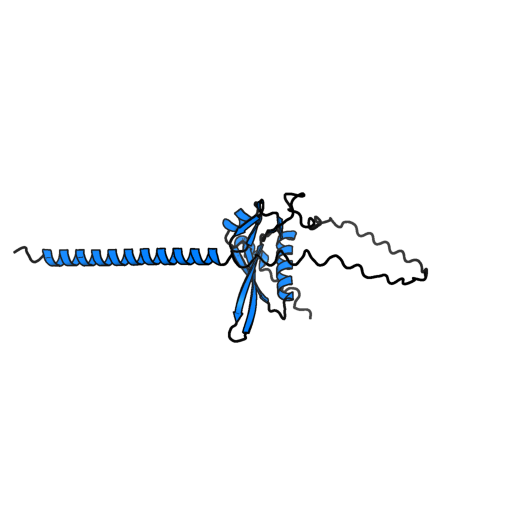9.266 5.100 1.00 45.41 88 GLU A O 1
ATOM 636 N N . LYS A 1 89 ? 25.879 -20.012 6.225 1.00 47.31 89 LYS A N 1
ATOM 637 C CA . LYS A 1 89 ? 25.020 -20.227 5.064 1.00 47.31 89 LYS A CA 1
ATOM 638 C C . LYS A 1 89 ? 24.668 -18.832 4.560 1.00 47.31 89 LYS A C 1
ATOM 640 O O . LYS A 1 89 ? 23.739 -18.223 5.082 1.00 47.31 89 LYS A O 1
ATOM 645 N N . VAL A 1 90 ? 25.469 -18.329 3.620 1.00 44.62 90 VAL A N 1
ATOM 646 C CA . VAL A 1 90 ? 25.287 -17.045 2.948 1.00 44.62 90 VAL A CA 1
ATOM 647 C C . VAL A 1 90 ? 23.873 -17.043 2.380 1.00 44.62 90 VAL A C 1
ATOM 649 O O . VAL A 1 90 ? 23.582 -17.637 1.342 1.00 44.62 90 VAL A O 1
ATOM 652 N N . SER A 1 91 ? 22.965 -16.455 3.155 1.00 49.12 91 SER A N 1
ATOM 653 C CA . SER A 1 91 ? 21.624 -16.099 2.724 1.00 49.12 91 SER A CA 1
ATOM 654 C C . SER A 1 91 ? 21.806 -15.231 1.482 1.00 49.12 91 SER A C 1
ATOM 656 O O . SER A 1 91 ? 22.732 -14.416 1.497 1.00 49.12 91 SER A O 1
ATOM 658 N N . PRO A 1 92 ? 21.026 -15.423 0.401 1.00 45.53 92 PRO A N 1
ATOM 659 C CA . PRO A 1 92 ? 21.245 -14.732 -0.864 1.00 45.53 92 PRO A CA 1
ATOM 660 C C . PRO A 1 92 ? 21.429 -13.242 -0.587 1.00 45.53 92 PRO A C 1
ATOM 662 O O . PRO A 1 92 ? 20.507 -12.567 -0.122 1.00 45.53 92 PRO A O 1
ATOM 665 N N . HIS A 1 93 ? 22.669 -12.780 -0.774 1.00 43.16 93 HIS A N 1
ATOM 666 C CA . HIS A 1 93 ? 23.042 -11.392 -0.595 1.00 43.16 93 HIS A CA 1
ATOM 667 C C . HIS A 1 93 ? 22.110 -10.595 -1.498 1.00 43.16 93 HIS A C 1
ATOM 669 O O . HIS A 1 93 ? 22.152 -10.722 -2.719 1.00 43.16 93 HIS A O 1
ATOM 675 N N . TYR A 1 94 ? 21.252 -9.787 -0.884 1.00 49.66 94 TYR A N 1
ATOM 676 C CA . TYR A 1 94 ? 20.630 -8.664 -1.559 1.00 49.66 94 TYR A CA 1
ATOM 677 C C . TYR A 1 94 ? 21.777 -7.706 -1.868 1.00 49.66 94 TYR A C 1
ATOM 679 O O . TYR A 1 94 ? 22.085 -6.828 -1.070 1.00 49.66 94 TYR A O 1
ATOM 687 N N . SER A 1 95 ? 22.494 -7.946 -2.966 1.00 49.03 95 SER A N 1
ATOM 688 C CA . SER A 1 95 ? 23.131 -6.846 -3.663 1.00 49.03 95 SER A CA 1
ATOM 689 C C . SER A 1 95 ? 21.960 -6.081 -4.262 1.00 49.03 95 SER A C 1
ATOM 691 O O . SER A 1 95 ? 21.275 -6.650 -5.119 1.00 49.03 95 SER A O 1
ATOM 693 N N . PRO A 1 96 ? 21.659 -4.856 -3.808 1.00 56.16 96 PRO A N 1
ATOM 694 C CA . PRO A 1 96 ? 20.775 -4.000 -4.575 1.00 56.16 96 PRO A CA 1
ATOM 695 C C . PRO A 1 96 ? 21.374 -3.975 -5.982 1.00 56.16 96 PRO A C 1
ATOM 697 O O . PRO A 1 96 ? 22.511 -3.536 -6.142 1.00 56.16 96 PRO A O 1
ATOM 700 N N . THR A 1 97 ? 20.689 -4.541 -6.977 1.00 59.00 97 THR A N 1
ATOM 701 C CA . THR A 1 97 ? 21.103 -4.368 -8.369 1.00 59.00 97 THR A CA 1
ATOM 702 C C . THR A 1 97 ? 21.110 -2.870 -8.593 1.00 59.00 97 THR A C 1
ATOM 704 O O . THR A 1 97 ? 20.064 -2.235 -8.477 1.00 59.00 97 THR A O 1
ATOM 707 N N . GLU A 1 98 ? 22.304 -2.310 -8.762 1.00 77.12 98 GLU A N 1
ATOM 708 C CA . GLU A 1 98 ? 22.616 -0.885 -8.654 1.00 77.12 98 GLU A CA 1
ATOM 709 C C . GLU A 1 98 ? 21.729 -0.045 -9.583 1.00 77.12 98 GLU A C 1
ATOM 711 O O . GLU A 1 98 ? 22.072 0.210 -10.726 1.00 77.12 98 GLU A O 1
ATOM 716 N N . GLY A 1 99 ? 20.537 0.344 -9.130 1.00 91.19 99 GLY A N 1
ATOM 717 C CA . GLY A 1 99 ? 19.593 1.136 -9.920 1.00 91.19 99 GLY A CA 1
ATOM 718 C C . GLY A 1 99 ? 19.007 0.459 -11.170 1.00 91.19 99 GLY A C 1
ATOM 719 O O . GLY A 1 99 ? 18.242 1.115 -11.873 1.00 91.19 99 GLY A O 1
ATOM 720 N N . PHE A 1 100 ? 19.303 -0.813 -11.458 1.00 96.00 100 PHE A N 1
ATOM 721 C CA . PHE A 1 100 ? 18.784 -1.530 -12.634 1.00 96.00 100 PHE A CA 1
ATOM 722 C C . PHE A 1 100 ? 17.527 -2.345 -12.323 1.00 96.00 100 PHE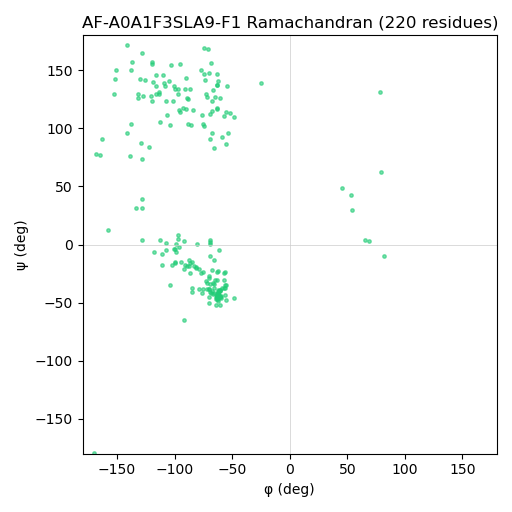 A C 1
ATOM 724 O O . PHE A 1 100 ? 17.274 -2.748 -11.186 1.00 96.00 100 PHE A O 1
ATOM 731 N N . CYS A 1 101 ? 16.726 -2.598 -13.357 1.00 97.00 101 CYS A N 1
ATOM 732 C CA . CYS A 1 101 ? 15.549 -3.446 -13.258 1.00 97.00 101 CYS A CA 1
ATOM 733 C C . CYS A 1 101 ? 15.940 -4.904 -12.978 1.00 97.00 101 CYS A C 1
ATOM 735 O O . CYS A 1 101 ? 16.739 -5.488 -13.705 1.00 97.00 101 CYS A O 1
ATOM 737 N N . ALA A 1 102 ? 15.277 -5.535 -12.007 1.00 95.62 102 ALA A N 1
ATOM 738 C CA . ALA A 1 102 ? 15.481 -6.939 -11.648 1.00 95.62 102 ALA A CA 1
ATOM 739 C C . ALA A 1 102 ? 15.259 -7.923 -12.817 1.00 95.62 102 ALA A C 1
ATOM 741 O O . ALA A 1 102 ? 15.838 -9.005 -12.827 1.00 95.62 102 ALA A O 1
ATOM 742 N N . ASN A 1 103 ? 14.457 -7.537 -13.818 1.00 96.31 103 ASN A N 1
ATOM 743 C CA . ASN A 1 103 ? 14.178 -8.352 -15.006 1.00 96.31 103 ASN A CA 1
ATOM 744 C C . ASN A 1 103 ? 15.013 -7.952 -16.234 1.00 96.31 103 ASN A C 1
ATOM 746 O O . ASN A 1 103 ? 15.063 -8.710 -17.199 1.00 96.31 103 ASN A O 1
ATOM 750 N N . HIS A 1 104 ? 15.628 -6.765 -16.226 1.00 96.00 104 HIS A N 1
ATOM 751 C CA . HIS A 1 104 ? 16.351 -6.200 -17.367 1.00 96.00 104 HIS A CA 1
ATOM 752 C C . HIS A 1 104 ? 17.611 -5.491 -16.862 1.00 96.00 104 HIS A C 1
ATOM 754 O O . HIS A 1 104 ? 17.558 -4.334 -16.441 1.00 96.00 104 HIS A O 1
ATOM 760 N N . SER A 1 105 ? 18.747 -6.190 -16.891 1.00 95.06 105 SER A N 1
ATOM 761 C CA . SER A 1 105 ? 20.026 -5.685 -16.369 1.00 95.06 105 SER A CA 1
ATOM 762 C C . SER A 1 105 ? 20.588 -4.485 -17.140 1.00 95.06 105 SER A C 1
ATOM 764 O O . SER A 1 105 ? 21.530 -3.853 -16.683 1.00 95.06 105 SER A O 1
ATOM 766 N N . ASP A 1 106 ? 20.046 -4.191 -18.319 1.00 96.19 106 ASP A N 1
ATOM 767 C CA . ASP A 1 106 ? 20.423 -3.097 -19.213 1.00 96.19 106 ASP A CA 1
ATOM 768 C C . ASP A 1 106 ? 19.509 -1.864 -19.093 1.00 96.19 106 ASP A C 1
ATOM 770 O O . ASP A 1 106 ? 19.795 -0.821 -19.683 1.00 96.19 106 ASP A O 1
ATOM 774 N N . ILE A 1 107 ? 18.419 -1.954 -18.323 1.00 96.56 107 ILE A N 1
ATOM 775 C CA . ILE A 1 107 ? 17.418 -0.889 -18.190 1.00 96.56 107 ILE A CA 1
ATOM 776 C C . ILE A 1 107 ? 17.380 -0.381 -16.748 1.00 96.56 107 ILE A C 1
ATOM 778 O O . ILE A 1 107 ? 17.209 -1.152 -15.801 1.00 96.56 107 ILE A O 1
ATOM 782 N N . MET A 1 108 ? 17.463 0.940 -16.580 1.00 96.44 108 MET A N 1
ATOM 783 C CA . MET A 1 108 ? 17.330 1.591 -15.274 1.00 96.44 108 MET A CA 1
ATOM 784 C C . MET A 1 108 ? 15.933 1.371 -14.682 1.00 96.44 108 MET A C 1
ATOM 786 O O . MET A 1 108 ? 14.907 1.474 -15.366 1.00 96.44 108 MET A O 1
ATOM 790 N N . ALA A 1 109 ? 15.887 1.086 -13.387 1.00 97.56 109 ALA A N 1
ATOM 791 C CA . ALA A 1 109 ? 14.647 0.985 -12.645 1.00 97.56 109 ALA A CA 1
ATOM 792 C C . ALA A 1 109 ? 13.986 2.359 -12.473 1.00 97.56 109 ALA A C 1
ATOM 794 O O . ALA A 1 109 ? 14.651 3.383 -12.344 1.00 97.56 109 ALA A O 1
ATOM 795 N N . GLN A 1 110 ? 12.656 2.360 -12.454 1.00 97.25 110 GLN A N 1
ATOM 796 C CA . GLN A 1 110 ? 11.819 3.548 -12.262 1.00 97.25 110 GLN A CA 1
ATOM 797 C C . GLN A 1 110 ? 11.088 3.529 -10.914 1.00 97.25 110 GLN A C 1
ATOM 799 O O . GLN A 1 110 ? 10.614 4.559 -10.445 1.00 97.25 110 GLN A O 1
ATOM 804 N N . GLY A 1 111 ? 10.993 2.365 -10.270 1.00 95.94 111 GLY A N 1
ATOM 805 C CA . GLY A 1 111 ? 10.358 2.237 -8.965 1.00 95.94 111 GLY A CA 1
ATOM 806 C C . GLY A 1 111 ? 10.587 0.875 -8.330 1.00 95.94 111 GLY A C 1
ATOM 807 O O . GLY A 1 111 ? 11.245 0.003 -8.901 1.00 95.94 111 GLY A O 1
ATOM 808 N N . THR A 1 112 ? 10.022 0.697 -7.141 1.00 96.94 112 THR A N 1
ATOM 809 C CA . THR A 1 112 ? 10.097 -0.542 -6.364 1.00 96.94 112 THR A CA 1
ATOM 810 C C . THR A 1 112 ? 8.745 -1.240 -6.322 1.00 96.94 112 THR A C 1
ATOM 812 O O . THR A 1 112 ? 7.692 -0.600 -6.288 1.00 96.94 112 THR A O 1
ATOM 815 N N . CYS A 1 113 ? 8.748 -2.572 -6.303 1.00 98.12 113 CYS A N 1
ATOM 816 C CA . CYS A 1 113 ? 7.528 -3.320 -6.024 1.00 98.12 113 CYS A CA 1
ATOM 817 C C . CYS A 1 113 ? 7.166 -3.210 -4.534 1.00 98.12 113 CYS A C 1
ATOM 819 O O . CYS A 1 113 ? 7.970 -3.531 -3.663 1.00 98.12 113 CYS A O 1
ATOM 821 N N . ALA A 1 114 ? 5.922 -2.845 -4.227 1.00 98.06 114 ALA A N 1
ATOM 822 C CA . ALA A 1 114 ? 5.425 -2.662 -2.864 1.00 98.06 114 ALA A CA 1
ATOM 823 C C . ALA A 1 114 ? 5.467 -3.945 -2.008 1.00 98.06 114 ALA A C 1
ATOM 825 O O . ALA A 1 114 ? 5.526 -3.856 -0.780 1.00 98.06 114 ALA A O 1
ATOM 826 N N . ILE A 1 115 ? 5.471 -5.128 -2.639 1.00 97.62 115 ILE A N 1
ATOM 827 C CA . ILE A 1 115 ? 5.518 -6.432 -1.962 1.00 97.62 115 ILE A CA 1
ATOM 828 C C . ILE A 1 115 ? 6.962 -6.910 -1.792 1.00 97.62 115 ILE A C 1
ATOM 830 O O . ILE A 1 115 ? 7.434 -6.971 -0.657 1.00 97.62 115 ILE A O 1
ATOM 834 N N . CYS A 1 116 ? 7.694 -7.188 -2.877 1.00 96.56 116 CYS A N 1
ATOM 835 C CA . CYS A 1 116 ? 9.048 -7.742 -2.751 1.00 96.56 116 CYS A CA 1
ATOM 836 C C . CYS A 1 116 ? 10.146 -6.712 -2.465 1.00 96.56 116 CYS A C 1
ATOM 838 O O . CYS A 1 116 ? 11.191 -7.092 -1.951 1.00 96.56 116 CYS A O 1
ATOM 840 N N . GLY A 1 117 ? 9.915 -5.426 -2.743 1.00 95.38 117 GLY A N 1
ATOM 841 C CA . GLY A 1 117 ? 10.907 -4.362 -2.565 1.00 95.38 117 GLY A CA 1
ATOM 842 C C . GLY A 1 117 ? 11.910 -4.221 -3.713 1.00 95.38 117 GLY A C 1
ATOM 843 O O . GLY A 1 117 ? 12.612 -3.215 -3.760 1.00 95.38 117 GLY A O 1
ATOM 844 N N . ASP A 1 118 ? 11.942 -5.164 -4.657 1.00 96.12 118 ASP A N 1
ATOM 845 C CA . ASP A 1 118 ? 12.890 -5.127 -5.773 1.00 96.12 118 ASP A CA 1
ATOM 846 C C . ASP A 1 118 ? 12.595 -3.976 -6.747 1.00 96.12 118 ASP A C 1
ATOM 848 O O . ASP A 1 118 ? 11.464 -3.483 -6.853 1.00 96.12 118 ASP A O 1
ATOM 852 N N . LEU A 1 119 ? 13.636 -3.565 -7.469 1.00 96.50 119 LEU A N 1
ATOM 853 C CA . LEU A 1 119 ? 13.637 -2.461 -8.423 1.00 96.50 119 LEU A CA 1
ATOM 854 C C . LEU A 1 119 ? 13.194 -2.923 -9.819 1.00 96.50 119 LEU A C 1
ATOM 856 O O . LEU A 1 119 ? 13.687 -3.919 -10.344 1.00 96.50 119 LEU A O 1
ATOM 860 N N . PHE A 1 120 ? 12.292 -2.182 -10.466 1.00 97.56 120 PHE A N 1
ATOM 861 C CA . PHE A 1 120 ? 11.761 -2.526 -11.789 1.00 97.56 120 PHE A CA 1
ATOM 862 C C . PHE A 1 120 ? 11.655 -1.305 -12.710 1.00 97.56 120 PHE A C 1
ATOM 864 O O . PHE A 1 120 ? 11.437 -0.181 -12.257 1.00 97.56 120 PHE A O 1
ATOM 871 N N . CYS A 1 121 ? 11.793 -1.524 -14.020 1.00 97.81 121 CYS A N 1
ATOM 872 C CA . CYS A 1 121 ? 11.513 -0.515 -15.039 1.00 97.81 121 CYS A CA 1
ATOM 873 C C . CYS A 1 121 ? 9.998 -0.304 -15.221 1.00 97.81 121 CYS A C 1
ATOM 875 O O . CYS A 1 121 ? 9.179 -1.090 -14.740 1.00 97.81 121 CYS A O 1
ATOM 877 N N . GLU A 1 122 ? 9.622 0.744 -15.954 1.00 97.75 122 GLU A N 1
ATOM 878 C CA . GLU A 1 122 ? 8.223 1.138 -16.173 1.00 97.75 122 GLU A CA 1
ATOM 879 C C . GLU A 1 122 ? 7.357 0.020 -16.780 1.00 97.75 122 GLU A C 1
ATOM 881 O O . GLU A 1 122 ? 6.210 -0.163 -16.382 1.00 97.75 122 GLU A O 1
ATOM 886 N N . THR A 1 123 ? 7.900 -0.781 -17.702 1.00 98.00 123 THR A N 1
ATOM 887 C CA . THR A 1 123 ? 7.142 -1.854 -18.371 1.00 98.00 123 THR A CA 1
ATOM 888 C C . THR A 1 123 ? 6.860 -3.046 -17.452 1.00 98.00 123 THR A C 1
ATOM 890 O O . THR A 1 123 ? 5.814 -3.697 -17.581 1.00 98.00 123 THR A O 1
ATOM 893 N N . CYS A 1 124 ? 7.767 -3.311 -16.507 1.00 98.12 124 CYS A N 1
ATOM 894 C CA . CYS A 1 124 ? 7.653 -4.373 -15.509 1.00 98.12 124 CYS A CA 1
ATOM 895 C C . CYS A 1 124 ? 6.770 -3.986 -14.316 1.00 98.12 124 CYS A C 1
ATOM 897 O O . CYS A 1 124 ? 6.292 -4.877 -13.612 1.00 98.12 124 CYS A O 1
ATOM 899 N N . LEU A 1 125 ? 6.540 -2.689 -14.090 1.00 98.06 125 LEU A N 1
ATOM 900 C CA . LEU A 1 125 ? 5.681 -2.195 -13.019 1.00 98.06 125 LEU A CA 1
ATOM 901 C C . LEU A 1 125 ? 4.225 -2.044 -13.468 1.00 98.06 125 LEU A C 1
ATOM 903 O O . LEU A 1 125 ? 3.907 -1.652 -14.590 1.00 98.06 125 LEU A O 1
ATOM 907 N N . LYS A 1 126 ? 3.313 -2.345 -12.547 1.00 98.38 126 LYS A N 1
ATOM 908 C CA . LYS A 1 126 ? 1.879 -2.070 -12.635 1.00 98.38 126 LYS A CA 1
ATOM 909 C C . LYS A 1 126 ? 1.493 -1.161 -11.478 1.00 98.38 126 LYS A C 1
ATOM 911 O O . LYS A 1 126 ? 1.729 -1.510 -10.322 1.00 98.38 126 LYS A O 1
ATOM 916 N N . SER A 1 127 ? 0.906 -0.009 -11.786 1.00 97.25 127 SER A N 1
ATOM 917 C CA . SER A 1 127 ? 0.448 0.951 -10.779 1.00 97.25 127 SER A CA 1
ATOM 918 C C . SER A 1 127 ? -1.009 0.691 -10.396 1.00 97.25 127 SER A C 1
ATOM 920 O O . SER A 1 127 ? -1.867 0.542 -11.268 1.00 97.25 127 SER A O 1
ATOM 922 N N . TYR A 1 128 ? -1.307 0.680 -9.097 1.00 96.88 128 TYR A N 1
ATOM 923 C CA . TYR A 1 128 ? -2.666 0.582 -8.564 1.00 96.88 128 TYR A CA 1
ATOM 924 C C . TYR A 1 128 ? -2.747 1.259 -7.191 1.00 96.88 128 TYR A C 1
ATOM 926 O O . TYR A 1 128 ? -1.919 0.984 -6.333 1.00 96.88 128 TYR A O 1
ATOM 934 N N . GLU A 1 129 ? -3.721 2.154 -6.988 1.00 89.75 129 GLU A N 1
ATOM 935 C CA . GLU A 1 129 ? -3.949 2.872 -5.714 1.00 89.75 129 GLU A CA 1
ATOM 936 C C . GLU A 1 129 ? -2.667 3.448 -5.070 1.00 89.75 129 GLU A C 1
ATOM 938 O O . GLU A 1 129 ? -2.414 3.275 -3.885 1.00 89.75 129 GLU A O 1
ATOM 943 N N . MET A 1 130 ? -1.853 4.158 -5.864 1.00 93.31 130 MET A N 1
ATOM 944 C CA . MET A 1 130 ? -0.564 4.766 -5.462 1.00 93.31 130 MET A CA 1
ATOM 945 C C . MET A 1 130 ? 0.571 3.776 -5.152 1.00 93.31 130 MET A C 1
ATOM 947 O O . MET A 1 130 ? 1.672 4.198 -4.807 1.00 93.31 130 MET A O 1
ATOM 951 N N . LEU A 1 131 ? 0.339 2.476 -5.319 1.00 97.38 131 LEU A N 1
ATOM 952 C CA . LEU A 1 131 ? 1.343 1.431 -5.169 1.00 97.38 131 LEU A CA 1
ATOM 953 C C . LEU A 1 131 ? 1.816 0.931 -6.535 1.00 97.38 131 LEU A C 1
ATOM 955 O O . LEU A 1 131 ? 1.092 0.992 -7.532 1.00 97.38 131 LEU A O 1
ATOM 959 N N . HIS A 1 132 ? 3.036 0.401 -6.560 1.00 98.25 132 HIS A N 1
ATOM 960 C CA . HIS A 1 132 ? 3.647 -0.218 -7.730 1.00 98.25 132 HIS A CA 1
ATOM 961 C C . HIS A 1 132 ? 3.898 -1.699 -7.456 1.00 98.25 132 HIS A C 1
ATOM 963 O O . HIS A 1 132 ? 4.386 -2.068 -6.391 1.00 98.25 132 HIS A O 1
ATOM 969 N N . PHE A 1 133 ? 3.586 -2.561 -8.416 1.00 98.38 133 PHE A N 1
ATOM 970 C CA . PHE A 1 133 ? 3.761 -4.007 -8.295 1.00 98.38 133 PHE A CA 1
ATOM 971 C C . PHE A 1 133 ? 4.499 -4.555 -9.509 1.00 98.38 133 PHE A C 1
ATOM 973 O O . PHE A 1 133 ? 4.245 -4.108 -10.625 1.00 98.38 133 PHE A O 1
ATOM 980 N N . CYS A 1 134 ? 5.385 -5.534 -9.320 1.00 98.44 134 CYS A N 1
ATOM 981 C CA . CYS A 1 134 ? 5.924 -6.282 -10.453 1.00 98.44 134 CYS A CA 1
ATOM 982 C C . CYS A 1 134 ? 4.845 -7.193 -11.063 1.00 98.44 134 CYS A C 1
ATOM 984 O O . CYS A 1 134 ? 3.784 -7.413 -10.468 1.00 98.44 134 CYS A O 1
ATOM 986 N N . SER A 1 135 ? 5.118 -7.746 -12.244 1.00 97.25 135 SER A N 1
ATOM 987 C CA . SER A 1 135 ? 4.200 -8.640 -12.960 1.00 97.25 135 SER A CA 1
ATOM 988 C C . SER A 1 135 ? 3.745 -9.850 -12.137 1.00 97.25 135 SER A C 1
ATOM 990 O O . SER A 1 135 ? 2.595 -10.262 -12.268 1.00 97.25 135 SER A O 1
ATOM 992 N N . GLU A 1 136 ? 4.609 -10.391 -11.278 1.00 97.88 136 GLU A N 1
ATOM 993 C CA . GLU A 1 136 ? 4.304 -11.559 -10.441 1.00 97.88 136 GLU A CA 1
ATOM 994 C C . GLU A 1 136 ? 3.401 -11.205 -9.256 1.00 97.88 136 GLU A C 1
ATOM 996 O O . GLU A 1 136 ? 2.453 -11.922 -8.935 1.00 97.88 136 GLU A O 1
ATOM 1001 N N . HIS A 1 137 ? 3.664 -10.065 -8.617 1.00 98.38 137 HIS A N 1
ATOM 1002 C CA . HIS A 1 137 ? 2.973 -9.656 -7.397 1.00 98.38 137 HIS A CA 1
ATOM 1003 C C . HIS A 1 137 ? 1.676 -8.886 -7.655 1.00 98.38 137 HIS A C 1
ATOM 1005 O O . HIS A 1 137 ? 0.823 -8.813 -6.771 1.00 98.38 137 HIS A O 1
ATOM 1011 N N . TYR A 1 138 ? 1.480 -8.338 -8.855 1.00 98.38 138 TYR A N 1
ATOM 1012 C CA . TYR A 1 138 ? 0.250 -7.622 -9.187 1.00 98.38 138 TYR A CA 1
ATOM 1013 C C . TYR A 1 138 ? -1.011 -8.513 -9.116 1.00 98.38 138 TYR A C 1
ATOM 1015 O O . TYR A 1 138 ? -1.959 -8.124 -8.429 1.00 98.38 138 TYR A O 1
ATOM 1023 N N . PRO A 1 139 ? -1.046 -9.727 -9.713 1.00 98.25 139 PRO A N 1
ATOM 1024 C CA . PRO A 1 139 ? -2.160 -10.662 -9.540 1.00 98.25 139 PRO A CA 1
ATOM 1025 C C . PRO A 1 139 ? -2.401 -11.054 -8.080 1.00 98.25 139 PRO A C 1
ATOM 1027 O O . PRO A 1 139 ? -3.550 -11.194 -7.667 1.00 98.25 139 PRO A O 1
ATOM 1030 N N . LEU A 1 140 ? -1.333 -11.221 -7.293 1.00 97.62 140 LEU A N 1
ATOM 1031 C CA . LEU A 1 140 ? -1.448 -11.521 -5.867 1.00 97.62 140 LEU A CA 1
ATOM 1032 C C . LEU A 1 140 ? -2.162 -10.380 -5.129 1.00 97.62 140 LEU A C 1
ATOM 1034 O O . LEU A 1 140 ? -3.034 -10.637 -4.305 1.00 97.62 140 LEU A O 1
ATOM 1038 N N . PHE A 1 141 ? -1.849 -9.129 -5.460 1.00 98.06 141 PHE A N 1
ATOM 1039 C CA . PHE A 1 141 ? -2.503 -7.974 -4.859 1.00 98.06 141 PHE A CA 1
ATOM 1040 C C . PHE A 1 141 ? -4.004 -7.909 -5.183 1.00 98.06 141 PHE A C 1
ATOM 1042 O O . PHE A 1 141 ? -4.817 -7.840 -4.265 1.00 98.06 141 PHE A O 1
ATOM 1049 N N . ILE A 1 142 ? -4.390 -7.990 -6.460 1.00 98.00 142 ILE A N 1
ATOM 1050 C CA . ILE A 1 142 ? -5.790 -7.771 -6.878 1.00 98.00 142 ILE A CA 1
ATOM 1051 C C . ILE A 1 142 ? -6.741 -8.933 -6.555 1.00 98.00 142 ILE A C 1
ATOM 1053 O O . ILE A 1 142 ? -7.948 -8.719 -6.467 1.00 98.00 142 ILE A O 1
ATOM 1057 N N . ASN A 1 143 ? -6.225 -10.157 -6.405 1.00 98.19 143 ASN A N 1
ATOM 1058 C CA . ASN A 1 143 ? -7.051 -11.356 -6.214 1.00 98.19 143 ASN A CA 1
ATOM 1059 C C . ASN A 1 143 ? -7.221 -11.761 -4.748 1.00 98.19 143 ASN A C 1
ATOM 1061 O O . ASN A 1 143 ? -7.911 -12.738 -4.463 1.00 98.19 143 ASN A O 1
ATOM 1065 N N . ASN A 1 144 ? -6.587 -11.046 -3.820 1.00 98.38 144 ASN A N 1
ATOM 1066 C CA . ASN A 1 144 ? -6.625 -11.385 -2.408 1.00 98.38 144 ASN A CA 1
ATOM 1067 C C . ASN A 1 144 ? -7.224 -10.268 -1.567 1.00 98.38 144 ASN A C 1
ATOM 1069 O O . ASN A 1 144 ? -7.224 -9.091 -1.926 1.00 98.38 144 ASN A O 1
ATOM 1073 N N . LYS A 1 145 ? -7.723 -10.667 -0.399 1.00 98.00 145 LYS A N 1
ATOM 1074 C CA . LYS A 1 145 ? -8.182 -9.742 0.625 1.00 98.00 145 LYS A CA 1
ATOM 1075 C C . LYS A 1 145 ? -7.013 -9.372 1.531 1.00 98.00 145 LYS A C 1
ATOM 1077 O O . LYS A 1 145 ? -6.378 -10.244 2.126 1.00 98.00 145 LYS A O 1
ATOM 1082 N N . TRP A 1 146 ? -6.789 -8.072 1.658 1.00 97.94 146 TRP A N 1
ATOM 1083 C CA . TRP A 1 146 ? -5.746 -7.498 2.495 1.00 97.94 146 TRP A CA 1
ATOM 1084 C C . TRP A 1 146 ? -6.352 -6.904 3.757 1.00 97.94 146 TRP A C 1
ATOM 1086 O O . TRP A 1 146 ? -7.428 -6.301 3.724 1.00 97.94 146 TRP A O 1
ATOM 1096 N N . VAL A 1 147 ? -5.662 -7.083 4.875 1.00 97.50 147 VAL A N 1
ATOM 1097 C CA . VAL A 1 147 ? -6.060 -6.553 6.177 1.00 97.50 147 VAL A CA 1
ATOM 1098 C C . VAL A 1 147 ? -4.932 -5.731 6.770 1.00 97.50 147 VAL A C 1
ATOM 1100 O O . VAL A 1 147 ? -3.757 -6.063 6.623 1.00 97.50 147 VAL A O 1
ATOM 1103 N N . GLU A 1 148 ? -5.309 -4.638 7.425 1.00 97.25 148 GLU A N 1
ATOM 1104 C CA . GLU A 1 148 ? -4.390 -3.817 8.205 1.00 97.25 148 GLU A CA 1
ATOM 1105 C C . GLU A 1 148 ? -3.928 -4.631 9.420 1.00 97.25 148 GLU A C 1
ATOM 1107 O O . GLU A 1 148 ? -4.755 -5.130 10.190 1.00 97.25 148 GLU A O 1
ATOM 1112 N N . VAL A 1 149 ? -2.615 -4.801 9.566 1.00 95.75 149 VAL A N 1
ATOM 1113 C CA . VAL A 1 149 ? -2.020 -5.560 10.677 1.00 95.75 149 VAL A CA 1
ATOM 1114 C C . VAL A 1 149 ? -1.416 -4.650 11.734 1.00 95.75 149 VAL A C 1
ATOM 1116 O O . VAL A 1 149 ? -1.507 -4.963 12.919 1.00 95.75 149 VAL A O 1
ATOM 1119 N N . GLU A 1 150 ? -0.848 -3.521 11.316 1.00 95.12 150 GLU A N 1
ATOM 1120 C CA . GLU A 1 150 ? -0.181 -2.566 12.191 1.00 95.12 150 GLU A CA 1
ATOM 1121 C C . GLU A 1 150 ? -0.279 -1.160 11.597 1.00 95.12 150 GLU A C 1
ATOM 1123 O O . GLU A 1 150 ? -0.180 -0.981 10.381 1.00 95.12 150 GLU A O 1
ATOM 1128 N N . THR A 1 151 ? -0.463 -0.167 12.463 1.00 95.75 151 THR A N 1
ATOM 1129 C CA . THR A 1 151 ? -0.473 1.247 12.088 1.00 95.75 151 THR A CA 1
ATOM 1130 C C . THR A 1 151 ? 0.416 2.018 13.043 1.00 95.75 151 THR A C 1
ATOM 1132 O O . THR A 1 151 ? 0.212 1.985 14.256 1.00 95.75 151 THR A O 1
ATOM 1135 N N . ILE A 1 152 ? 1.366 2.755 12.479 1.00 95.12 152 ILE A N 1
ATOM 1136 C CA . ILE A 1 152 ? 2.244 3.659 13.209 1.00 95.12 152 ILE A CA 1
ATOM 1137 C C . ILE A 1 152 ? 1.923 5.082 12.774 1.00 95.12 152 ILE A C 1
ATOM 1139 O O . ILE A 1 152 ? 1.860 5.397 11.585 1.00 95.12 152 ILE A O 1
ATOM 1143 N N . LYS A 1 153 ? 1.702 5.945 13.760 1.00 95.19 153 LYS A N 1
ATOM 1144 C CA . LYS A 1 153 ? 1.623 7.385 13.548 1.00 95.19 153 LYS A CA 1
ATOM 1145 C C . LYS A 1 153 ? 3.029 7.955 13.681 1.00 95.19 153 LYS A C 1
ATOM 1147 O O . LYS A 1 153 ? 3.667 7.736 14.705 1.00 95.19 153 LYS A O 1
ATOM 1152 N N . THR A 1 154 ? 3.475 8.686 12.672 1.00 93.75 154 THR A N 1
ATOM 1153 C CA . THR A 1 154 ? 4.752 9.397 12.668 1.00 93.75 154 THR A CA 1
ATOM 1154 C C . THR A 1 154 ? 4.518 10.896 12.504 1.00 93.75 154 THR A C 1
ATOM 1156 O O . THR A 1 154 ? 3.490 11.348 11.981 1.00 93.75 154 THR A O 1
ATOM 1159 N N . SER A 1 155 ? 5.479 11.679 12.980 1.00 91.12 155 SER A N 1
ATOM 1160 C CA . SER A 1 155 ? 5.518 13.135 12.855 1.00 91.12 155 SER A CA 1
ATOM 1161 C C . SER A 1 155 ? 6.873 13.558 12.285 1.00 91.12 155 SER A C 1
ATOM 1163 O O . SER A 1 155 ? 7.827 12.779 12.321 1.00 91.12 155 SER A O 1
ATOM 1165 N N . PRO A 1 156 ? 7.018 14.807 11.810 1.00 89.00 156 PRO A N 1
ATOM 1166 C CA . PRO A 1 156 ? 8.330 15.337 11.434 1.00 89.00 156 PRO A CA 1
ATOM 1167 C C . PRO A 1 156 ? 9.368 15.286 12.570 1.00 89.00 156 PRO A C 1
ATOM 1169 O O . PRO A 1 156 ? 10.564 15.267 12.299 1.00 89.00 156 PRO A O 1
ATOM 1172 N N . SER A 1 157 ? 8.920 15.261 13.831 1.00 90.56 157 SER A N 1
ATOM 1173 C CA . SER A 1 157 ? 9.779 15.144 15.014 1.00 90.56 157 SER A CA 1
ATOM 1174 C C . 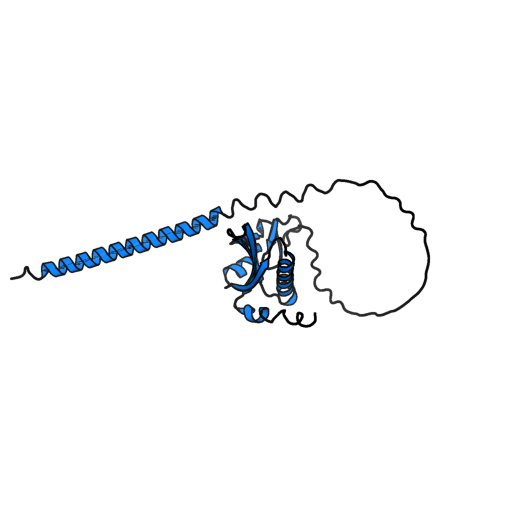SER A 1 157 ? 10.178 13.707 15.371 1.00 90.56 157 SER A C 1
ATOM 1176 O O . SER A 1 157 ? 11.150 13.536 16.098 1.00 90.56 157 SER A O 1
ATOM 1178 N N . ASP A 1 158 ? 9.460 12.695 14.875 1.00 90.31 158 ASP A N 1
ATOM 1179 C CA . ASP A 1 158 ? 9.753 11.273 15.091 1.00 90.31 158 ASP A CA 1
ATOM 1180 C C . ASP A 1 158 ? 9.541 10.466 13.792 1.00 90.31 158 ASP A C 1
ATOM 1182 O O . ASP A 1 158 ? 8.522 9.789 13.616 1.00 90.31 158 ASP A O 1
ATOM 1186 N N . PRO A 1 159 ? 10.476 10.556 12.830 1.00 89.25 159 PRO A N 1
ATOM 1187 C CA . PRO A 1 159 ? 10.427 9.754 11.610 1.00 89.25 159 PRO A CA 1
ATOM 1188 C C . PRO A 1 159 ? 10.917 8.310 11.824 1.00 89.25 159 PRO A C 1
ATOM 1190 O O . PRO A 1 159 ? 10.595 7.428 11.022 1.00 89.25 159 PRO A O 1
ATOM 1193 N N . GLU A 1 160 ? 11.695 8.052 12.881 1.00 90.38 160 GLU A N 1
ATOM 1194 C CA . GLU A 1 160 ? 12.349 6.760 13.132 1.00 90.38 160 GLU A CA 1
ATOM 1195 C C . GLU A 1 160 ? 11.343 5.641 13.405 1.00 90.38 160 GLU A C 1
ATOM 1197 O O . GLU A 1 160 ? 11.540 4.504 12.965 1.00 90.38 160 GLU A O 1
ATOM 1202 N N . SER A 1 161 ? 10.219 5.964 14.048 1.00 87.06 161 SER A N 1
ATOM 1203 C CA . SER A 1 161 ? 9.133 5.010 14.281 1.00 87.06 161 SER A CA 1
ATOM 1204 C C . SER A 1 161 ? 8.589 4.402 12.981 1.00 87.06 161 SER A C 1
ATOM 1206 O O . SER A 1 161 ? 8.222 3.225 12.957 1.00 87.06 161 SER A O 1
ATOM 1208 N N . GLY A 1 162 ? 8.627 5.139 11.867 1.00 90.94 162 GLY A N 1
ATOM 1209 C CA . GLY A 1 162 ? 8.267 4.615 10.549 1.00 90.94 162 GLY A CA 1
ATOM 1210 C C . GLY A 1 162 ? 9.271 3.602 10.000 1.00 90.94 162 GLY A C 1
ATOM 1211 O O . GLY A 1 162 ? 8.870 2.596 9.415 1.00 90.94 162 GLY A O 1
ATOM 1212 N N . VAL A 1 163 ? 10.571 3.825 10.224 1.00 92.62 163 VAL A N 1
ATOM 1213 C CA . VAL A 1 163 ? 11.658 2.959 9.730 1.00 92.62 163 VAL A CA 1
ATOM 1214 C C . VAL A 1 163 ? 11.527 1.541 10.286 1.00 92.62 163 VAL A C 1
ATOM 1216 O O . VAL A 1 163 ? 11.701 0.569 9.549 1.00 92.62 163 VAL A O 1
ATOM 1219 N N . ALA A 1 164 ? 11.145 1.407 11.559 1.00 90.19 164 ALA A N 1
ATOM 1220 C CA . ALA A 1 164 ? 10.934 0.107 12.192 1.00 90.19 164 ALA A CA 1
ATOM 1221 C C . ALA A 1 164 ? 9.893 -0.753 11.449 1.00 90.19 164 ALA A C 1
ATOM 1223 O O . ALA A 1 164 ? 10.090 -1.962 11.299 1.00 90.19 164 ALA A O 1
ATOM 1224 N N . LEU A 1 165 ? 8.828 -0.137 10.923 1.00 92.56 165 LEU A N 1
ATOM 1225 C CA . LEU A 1 165 ? 7.782 -0.839 10.176 1.00 92.56 165 LEU A CA 1
ATOM 1226 C C . LEU A 1 165 ? 8.276 -1.337 8.811 1.00 92.56 165 LEU A C 1
ATOM 1228 O O . LEU A 1 165 ? 7.946 -2.453 8.409 1.00 92.56 165 LEU A O 1
ATOM 1232 N N . TYR A 1 166 ? 9.106 -0.550 8.116 1.00 94.19 166 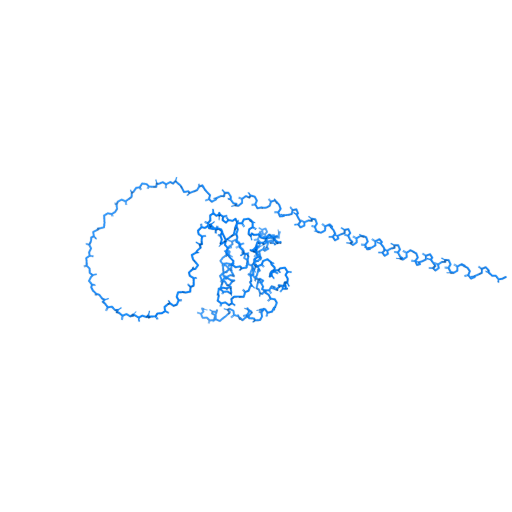TYR A N 1
ATOM 1233 C CA . TYR A 1 166 ? 9.739 -0.974 6.860 1.00 94.19 166 TYR A CA 1
ATOM 1234 C C . TYR A 1 166 ? 10.679 -2.160 7.079 1.00 94.19 166 TYR A C 1
ATOM 1236 O O . TYR A 1 166 ? 10.575 -3.158 6.364 1.00 94.19 166 TYR A O 1
ATOM 1244 N N . SER A 1 167 ? 11.522 -2.099 8.112 1.00 93.19 167 SER A N 1
ATOM 1245 C CA . SER A 1 167 ? 12.399 -3.211 8.494 1.00 93.19 167 SER A CA 1
ATOM 1246 C C . SER A 1 167 ? 11.597 -4.460 8.869 1.00 93.19 167 SER A C 1
ATOM 1248 O O . SER A 1 167 ? 11.967 -5.579 8.509 1.00 93.19 167 SER A O 1
ATOM 1250 N N . HIS A 1 168 ? 10.463 -4.290 9.558 1.00 93.44 168 HIS A N 1
ATOM 1251 C CA . HIS A 1 168 ? 9.567 -5.396 9.884 1.00 93.44 168 HIS A CA 1
ATOM 1252 C C . HIS A 1 168 ? 8.966 -6.038 8.623 1.00 93.44 168 HIS A C 1
ATOM 1254 O O . HIS A 1 168 ? 9.038 -7.258 8.468 1.00 93.44 168 HIS A O 1
ATOM 1260 N N . LYS A 1 169 ? 8.456 -5.230 7.684 1.00 95.50 169 LYS A N 1
ATOM 1261 C CA . LYS A 1 169 ? 7.951 -5.689 6.377 1.00 95.50 169 LYS A CA 1
ATOM 1262 C C . LYS A 1 169 ? 9.005 -6.478 5.606 1.00 95.50 169 LYS A C 1
ATOM 1264 O O . LYS A 1 169 ? 8.734 -7.564 5.096 1.00 95.50 169 LYS A O 1
ATOM 1269 N N . GLU A 1 170 ? 10.216 -5.938 5.526 1.00 94.38 170 GLU A N 1
ATOM 1270 C CA . GLU A 1 170 ? 11.324 -6.579 4.830 1.00 94.38 170 GLU A CA 1
ATOM 1271 C C . GLU A 1 170 ? 11.674 -7.931 5.458 1.00 94.38 170 GLU A C 1
ATOM 1273 O O . GLU A 1 170 ? 11.816 -8.929 4.748 1.00 94.38 170 GLU A O 1
ATOM 1278 N N . LYS A 1 171 ? 11.727 -7.995 6.791 1.00 93.69 171 LYS A N 1
ATOM 1279 C CA . LYS A 1 171 ? 11.942 -9.242 7.524 1.00 93.69 171 LYS A CA 1
ATOM 1280 C C . LYS A 1 171 ? 10.855 -10.278 7.226 1.00 93.69 171 LYS A C 1
ATOM 1282 O O . LYS A 1 171 ? 11.181 -11.430 6.942 1.00 93.69 171 LYS A O 1
ATOM 1287 N N . MET A 1 172 ? 9.580 -9.877 7.241 1.00 93.88 172 MET A N 1
ATOM 1288 C CA . MET A 1 172 ? 8.454 -10.763 6.913 1.00 93.88 172 MET A CA 1
ATOM 1289 C C . MET A 1 172 ? 8.594 -11.387 5.524 1.00 93.88 172 MET A C 1
ATOM 1291 O O . MET A 1 172 ? 8.395 -12.592 5.352 1.00 93.88 172 MET A O 1
ATOM 1295 N N . TRP A 1 173 ? 8.991 -10.580 4.542 1.00 94.94 173 TRP A N 1
ATOM 1296 C CA . TRP A 1 173 ? 9.204 -11.056 3.183 1.00 94.94 173 TRP A CA 1
ATOM 1297 C C . TRP A 1 173 ? 10.432 -11.967 3.061 1.00 94.94 173 TRP A C 1
ATOM 1299 O O . TRP A 1 173 ? 10.374 -13.025 2.431 1.00 94.94 173 TRP A O 1
ATOM 1309 N N . ARG A 1 174 ? 11.558 -11.583 3.668 1.00 90.31 174 ARG A N 1
ATOM 1310 C CA . ARG A 1 174 ? 12.824 -12.316 3.538 1.00 90.31 174 ARG A CA 1
ATOM 1311 C C . ARG A 1 174 ? 12.792 -13.662 4.251 1.00 90.31 174 ARG A C 1
ATOM 1313 O O . ARG A 1 174 ? 13.146 -14.669 3.640 1.00 90.31 174 ARG A O 1
ATOM 1320 N N . GLU A 1 175 ? 12.373 -13.673 5.513 1.00 93.94 175 GLU A N 1
ATOM 1321 C CA . GLU A 1 175 ? 12.449 -14.857 6.374 1.00 93.94 175 GLU A CA 1
ATOM 1322 C C . GLU A 1 175 ? 11.245 -15.781 6.198 1.00 93.94 175 GLU A C 1
ATOM 1324 O O . GLU A 1 175 ? 11.407 -16.998 6.151 1.00 93.94 175 GLU A O 1
ATOM 1329 N N . PHE A 1 176 ? 10.045 -15.212 6.072 1.00 94.44 176 PHE A N 1
ATOM 1330 C CA . PHE A 1 176 ? 8.800 -15.984 6.118 1.00 94.44 176 PHE A CA 1
ATOM 1331 C C . PHE A 1 176 ? 8.076 -16.056 4.775 1.00 94.44 176 PHE A C 1
ATOM 1333 O O . PHE A 1 176 ? 7.106 -16.799 4.659 1.00 94.44 176 PHE A O 1
ATOM 1340 N N . LYS A 1 177 ? 8.532 -15.301 3.764 1.00 95.44 177 LYS A N 1
ATOM 1341 C CA . LYS A 1 177 ? 7.862 -15.173 2.458 1.00 95.44 177 LYS A CA 1
ATOM 1342 C C . LYS A 1 177 ? 6.398 -14.741 2.579 1.00 95.44 177 LYS A C 1
ATOM 1344 O O . LYS A 1 177 ? 5.588 -15.071 1.720 1.00 95.44 177 LYS A O 1
ATOM 1349 N N . ILE A 1 178 ? 6.074 -13.979 3.626 1.00 96.50 178 ILE A N 1
ATOM 1350 C CA . ILE A 1 178 ? 4.723 -13.465 3.863 1.00 96.50 178 ILE A CA 1
ATOM 1351 C C . ILE A 1 178 ? 4.542 -12.176 3.051 1.00 96.50 178 ILE A C 1
ATOM 1353 O O . ILE A 1 178 ? 5.244 -11.189 3.315 1.00 96.50 178 ILE A O 1
ATOM 1357 N N . PRO A 1 179 ? 3.625 -12.147 2.065 1.00 97.69 179 PRO A N 1
ATOM 1358 C CA . PRO A 1 179 ? 3.378 -10.951 1.277 1.00 97.69 179 PRO A CA 1
ATOM 1359 C C . PRO A 1 179 ? 2.797 -9.838 2.147 1.00 97.69 179 PRO A C 1
ATOM 1361 O O . PRO A 1 179 ? 1.789 -10.011 2.832 1.00 97.69 179 PRO A O 1
ATOM 1364 N N . SER A 1 180 ? 3.430 -8.673 2.097 1.00 97.94 180 SER A N 1
ATOM 1365 C CA . SER A 1 180 ? 3.001 -7.493 2.841 1.00 97.94 180 SER A CA 1
ATOM 1366 C C . SER A 1 180 ? 3.396 -6.216 2.109 1.00 97.94 180 SER A C 1
ATOM 1368 O O . SER A 1 180 ? 4.403 -6.177 1.393 1.00 97.94 180 SER A O 1
ATOM 1370 N N . TYR A 1 181 ? 2.605 -5.163 2.290 1.00 98.12 181 TYR A N 1
ATOM 1371 C CA . TYR A 1 181 ? 2.886 -3.841 1.737 1.00 98.12 181 TYR A CA 1
ATOM 1372 C C . TYR A 1 181 ? 2.610 -2.747 2.765 1.00 98.12 181 TYR A C 1
ATOM 1374 O O . TYR A 1 181 ? 1.839 -2.934 3.705 1.00 98.12 181 TYR A O 1
ATOM 1382 N N . ILE A 1 182 ? 3.256 -1.599 2.575 1.00 97.44 182 ILE A N 1
ATOM 1383 C CA . ILE A 1 182 ? 3.064 -0.412 3.405 1.00 97.44 182 ILE A CA 1
ATOM 1384 C C . ILE A 1 182 ? 2.323 0.648 2.595 1.00 97.44 182 ILE A C 1
ATOM 1386 O O . ILE A 1 182 ? 2.616 0.850 1.418 1.00 97.44 182 ILE A O 1
ATOM 1390 N N . MET A 1 183 ? 1.374 1.327 3.234 1.00 97.19 183 MET A N 1
ATOM 1391 C CA . MET A 1 183 ? 0.673 2.481 2.686 1.00 97.19 183 MET A CA 1
ATOM 1392 C C . MET A 1 183 ? 0.746 3.641 3.678 1.00 97.19 183 MET A C 1
ATOM 1394 O O . MET A 1 183 ? 0.396 3.492 4.848 1.00 97.19 183 MET A O 1
ATOM 1398 N N . THR A 1 184 ? 1.189 4.803 3.203 1.00 96.00 184 THR A N 1
ATOM 1399 C CA . THR A 1 184 ? 1.281 6.024 4.008 1.00 96.00 184 THR A CA 1
ATOM 1400 C C . THR A 1 184 ? 0.104 6.934 3.690 1.00 96.00 184 THR A C 1
ATOM 1402 O O . THR A 1 184 ? -0.090 7.330 2.542 1.00 96.00 184 THR A O 1
ATOM 1405 N N . HIS A 1 185 ? -0.667 7.293 4.711 1.00 95.69 185 HIS A N 1
ATOM 1406 C CA . HIS A 1 185 ? -1.708 8.310 4.616 1.00 95.69 185 HIS A CA 1
ATOM 1407 C C . HIS A 1 185 ? -1.284 9.564 5.361 1.00 95.69 185 HIS A C 1
ATOM 1409 O O . HIS A 1 185 ? -0.823 9.482 6.495 1.00 95.69 185 HIS A O 1
ATOM 1415 N N . TYR A 1 186 ? -1.510 10.723 4.756 1.00 94.50 186 TYR A N 1
ATOM 1416 C CA . TYR A 1 186 ? -1.292 12.006 5.408 1.00 94.50 186 TYR A CA 1
ATOM 1417 C C . TYR A 1 186 ? -2.621 12.560 5.904 1.00 94.50 186 TYR A C 1
ATOM 1419 O O . TYR A 1 186 ? -3.615 12.562 5.174 1.00 94.50 186 TYR A O 1
ATOM 1427 N N . LYS A 1 187 ? -2.633 13.034 7.146 1.00 94.38 187 LYS A N 1
ATOM 1428 C CA . LYS A 1 187 ? -3.751 13.756 7.742 1.00 94.38 187 LYS A CA 1
ATOM 1429 C C . LYS A 1 187 ? -3.255 15.133 8.158 1.00 94.38 187 LYS A C 1
ATOM 1431 O O . LYS A 1 187 ? -2.253 15.244 8.853 1.00 94.38 187 LYS A O 1
ATOM 1436 N N . ILE A 1 188 ? -3.958 16.170 7.720 1.00 93.12 188 ILE A N 1
ATOM 1437 C CA . ILE A 1 188 ? -3.689 17.542 8.150 1.00 93.12 188 ILE A CA 1
ATOM 1438 C C . ILE A 1 188 ? -4.543 17.790 9.393 1.00 93.12 188 ILE A C 1
ATOM 1440 O O . ILE A 1 188 ? -5.772 17.716 9.323 1.00 93.12 188 ILE A O 1
ATOM 1444 N N . ASP A 1 189 ? -3.892 18.028 10.525 1.00 89.38 189 ASP A N 1
ATOM 1445 C CA . ASP A 1 189 ? -4.524 18.510 11.744 1.00 89.38 189 ASP A CA 1
ATOM 1446 C C . ASP A 1 189 ? -4.591 20.041 11.688 1.00 89.38 189 ASP A C 1
ATOM 1448 O O . ASP A 1 189 ? -3.590 20.731 11.870 1.00 89.38 189 ASP A O 1
ATOM 1452 N N . ILE A 1 190 ? -5.782 20.561 11.383 1.00 95.06 190 ILE A N 1
ATOM 1453 C CA . ILE A 1 190 ? -6.031 21.999 11.215 1.00 95.06 190 ILE A CA 1
ATOM 1454 C C . ILE A 1 190 ? -5.950 22.734 12.559 1.00 95.06 190 ILE A C 1
ATOM 1456 O O . ILE A 1 190 ? -5.606 23.911 12.585 1.00 95.06 190 ILE A O 1
ATOM 1460 N N . GLU A 1 191 ? -6.266 22.065 13.670 1.00 95.25 191 GLU A N 1
ATOM 1461 C CA . GLU A 1 191 ? -6.285 22.704 14.990 1.00 95.25 191 GLU A CA 1
ATOM 1462 C C . GLU A 1 191 ? -4.867 22.998 15.477 1.00 95.25 191 GLU A C 1
ATOM 1464 O O . GLU A 1 191 ? -4.614 24.053 16.056 1.00 95.25 191 GLU A O 1
ATOM 1469 N N . ASN A 1 192 ? -3.945 22.074 15.201 1.00 93.25 192 ASN A N 1
ATOM 1470 C CA . ASN A 1 192 ? -2.555 22.169 15.636 1.00 93.25 192 ASN A CA 1
ATOM 1471 C C . ASN A 1 192 ? -1.595 22.651 14.535 1.00 93.25 192 ASN A C 1
ATOM 1473 O O . ASN A 1 192 ? -0.413 22.825 14.816 1.00 93.25 192 ASN A O 1
ATOM 1477 N N . ASP A 1 193 ? -2.082 22.858 13.306 1.00 93.88 193 ASP A N 1
ATOM 1478 C CA . ASP A 1 193 ? -1.274 23.159 12.112 1.00 93.88 193 ASP A CA 1
ATOM 1479 C C . ASP A 1 193 ? -0.146 22.129 11.888 1.00 93.88 193 ASP A C 1
ATOM 1481 O O . ASP A 1 193 ? 1.007 22.452 11.602 1.00 93.88 193 ASP A O 1
ATOM 1485 N N . LEU A 1 194 ? -0.478 20.844 12.069 1.00 92.44 194 LEU A N 1
ATOM 1486 C CA . LEU A 1 194 ? 0.466 19.730 11.963 1.00 92.44 194 LEU A CA 1
ATOM 1487 C C . LEU A 1 194 ? 0.058 18.756 10.858 1.00 92.44 194 LEU A C 1
ATOM 1489 O O . LEU A 1 194 ? -1.109 18.401 10.701 1.00 92.44 194 LEU A O 1
ATOM 1493 N N . ILE A 1 195 ? 1.047 18.265 10.109 1.00 92.12 195 ILE A N 1
ATOM 1494 C CA . ILE A 1 195 ? 0.864 17.164 9.159 1.00 92.12 195 ILE A CA 1
ATOM 1495 C C . ILE A 1 195 ? 1.270 15.868 9.854 1.00 92.12 195 ILE A C 1
ATOM 1497 O O . ILE A 1 195 ? 2.436 15.661 10.193 1.00 92.12 195 ILE A O 1
ATOM 1501 N N . GLU A 1 196 ? 0.301 14.981 10.035 1.00 93.19 196 GLU A N 1
ATOM 1502 C CA . GLU A 1 196 ? 0.492 13.668 10.635 1.00 93.19 196 GLU A CA 1
ATOM 1503 C C . GLU A 1 196 ? 0.565 12.602 9.547 1.00 93.19 196 GLU A C 1
ATOM 1505 O O . GLU A 1 196 ? -0.230 12.597 8.601 1.00 93.19 196 GLU A O 1
ATOM 1510 N N . SER A 1 197 ? 1.509 11.675 9.684 1.00 95.06 197 SER A N 1
ATOM 1511 C CA . SER A 1 197 ? 1.651 10.548 8.766 1.00 95.06 197 SER A CA 1
ATOM 1512 C C . SER A 1 197 ? 1.203 9.269 9.463 1.00 95.06 197 SER A C 1
ATOM 1514 O O . SER A 1 197 ? 1.712 8.904 10.514 1.00 95.06 197 SER A O 1
ATOM 1516 N N . HIS A 1 198 ? 0.236 8.573 8.881 1.00 96.44 198 HIS A N 1
ATOM 1517 C CA . HIS A 1 198 ? -0.217 7.261 9.322 1.00 96.44 198 HIS A CA 1
ATOM 1518 C C . HIS A 1 198 ? 0.340 6.218 8.363 1.00 96.44 198 HIS A C 1
ATOM 1520 O O . HIS A 1 198 ? -0.153 6.062 7.244 1.00 96.44 198 HIS A O 1
ATOM 1526 N N . ILE A 1 199 ? 1.378 5.519 8.803 1.00 96.50 199 ILE A N 1
ATOM 1527 C CA . ILE A 1 199 ? 2.017 4.452 8.046 1.00 96.50 199 ILE A CA 1
ATOM 1528 C C . ILE A 1 199 ? 1.352 3.142 8.452 1.00 96.50 199 ILE A C 1
ATOM 1530 O O . ILE A 1 199 ? 1.390 2.743 9.615 1.00 96.50 199 ILE A O 1
ATOM 1534 N N . LYS A 1 200 ? 0.713 2.489 7.488 1.00 97.06 200 LYS A N 1
ATOM 1535 C CA . LYS A 1 200 ? -0.068 1.274 7.695 1.00 97.06 200 LYS A CA 1
ATOM 1536 C C . LYS A 1 200 ? 0.593 0.101 7.003 1.00 97.06 200 LYS A C 1
ATOM 1538 O O . LYS A 1 200 ? 0.910 0.187 5.818 1.00 97.06 200 LYS A O 1
ATOM 1543 N N . LEU A 1 201 ? 0.751 -0.999 7.719 1.00 96.88 201 LEU A N 1
ATOM 1544 C CA . LEU A 1 201 ? 1.198 -2.274 7.183 1.00 96.88 201 LEU A CA 1
ATOM 1545 C C . LEU A 1 201 ? -0.021 -3.148 6.899 1.00 96.88 201 LEU A C 1
ATOM 1547 O O . LEU A 1 201 ? -0.883 -3.346 7.759 1.00 96.88 201 LEU A O 1
ATOM 1551 N N . TYR A 1 202 ? -0.071 -3.687 5.689 1.00 97.94 202 TYR A N 1
ATOM 1552 C CA . TYR A 1 202 ? -1.097 -4.612 5.238 1.00 97.94 202 TYR A CA 1
ATOM 1553 C C . TYR A 1 202 ? -0.482 -5.965 4.919 1.00 97.94 202 TYR A C 1
ATOM 1555 O O . TYR A 1 202 ? 0.632 -6.055 4.398 1.00 97.94 202 TYR A O 1
ATOM 1563 N N . ALA A 1 203 ? -1.248 -7.015 5.184 1.00 97.81 203 ALA A N 1
ATOM 1564 C CA . ALA A 1 203 ? -0.913 -8.381 4.818 1.00 97.81 203 ALA A CA 1
ATOM 1565 C C . ALA A 1 203 ? -2.158 -9.140 4.357 1.00 97.81 203 ALA A C 1
ATOM 1567 O O . ALA A 1 203 ? -3.282 -8.638 4.464 1.00 97.81 203 ALA A O 1
ATOM 1568 N N . LEU A 1 204 ? -1.958 -10.346 3.834 1.00 97.75 204 LEU A N 1
ATOM 1569 C CA . LEU A 1 204 ? -3.055 -11.236 3.474 1.00 97.75 204 LEU A CA 1
ATOM 1570 C C . LEU A 1 204 ? -3.876 -11.607 4.717 1.00 97.75 204 LEU A C 1
ATOM 1572 O O . LEU A 1 204 ? -3.323 -11.867 5.786 1.00 97.75 204 LEU A O 1
ATOM 1576 N N . ASP A 1 205 ? -5.203 -11.670 4.573 1.00 97.50 205 ASP A N 1
ATOM 1577 C CA . ASP A 1 205 ? -6.116 -12.027 5.675 1.00 97.50 205 ASP A CA 1
ATOM 1578 C C . ASP A 1 205 ? -5.773 -13.399 6.291 1.00 97.50 205 ASP A C 1
ATOM 1580 O O . ASP A 1 205 ? -5.843 -13.577 7.506 1.00 97.50 205 ASP A O 1
ATOM 1584 N N . SER A 1 206 ? -5.310 -14.347 5.466 1.00 96.88 206 SER A N 1
ATOM 1585 C CA . SER A 1 206 ? -4.859 -15.677 5.904 1.00 96.88 206 SER A CA 1
ATOM 1586 C C . SER A 1 206 ? -3.644 -15.642 6.833 1.00 96.88 206 SER A C 1
ATOM 1588 O O . SER A 1 206 ? -3.521 -16.499 7.706 1.00 96.88 206 SER A O 1
ATOM 1590 N N . ASP A 1 207 ? -2.771 -14.645 6.679 1.00 96.12 207 ASP A N 1
ATOM 1591 C CA . ASP A 1 207 ? -1.475 -14.578 7.364 1.00 96.12 207 ASP A CA 1
ATOM 1592 C C . ASP A 1 207 ? -1.508 -13.654 8.586 1.00 96.12 207 ASP A C 1
ATOM 1594 O O . ASP A 1 207 ? -0.543 -13.571 9.349 1.00 96.12 207 ASP A O 1
ATOM 1598 N N . ARG A 1 208 ? -2.643 -12.988 8.830 1.00 92.88 208 ARG A N 1
ATOM 1599 C CA . ARG A 1 208 ? -2.828 -12.024 9.921 1.00 92.88 208 ARG A CA 1
ATOM 1600 C C . ARG A 1 208 ? -2.350 -12.552 11.276 1.00 92.88 208 ARG A C 1
ATOM 1602 O O . ARG A 1 208 ? -1.658 -11.844 12.004 1.00 92.88 208 ARG A O 1
ATOM 1609 N N . LEU A 1 209 ? -2.705 -13.790 11.623 1.00 89.50 209 LEU A N 1
ATOM 1610 C CA . LEU A 1 209 ? -2.358 -14.387 12.920 1.00 89.50 209 LEU A CA 1
ATOM 1611 C C . LEU A 1 209 ? -0.860 -14.695 13.058 1.00 89.50 209 LEU A C 1
ATOM 1613 O O . LEU A 1 209 ? -0.345 -14.711 14.175 1.00 89.50 209 LEU A O 1
ATOM 1617 N N . ALA A 1 210 ? -0.158 -14.931 11.947 1.00 88.25 210 ALA A N 1
ATOM 1618 C CA . ALA A 1 210 ? 1.283 -15.158 11.960 1.00 88.25 210 ALA A CA 1
ATOM 1619 C C . ALA A 1 210 ? 2.052 -13.861 12.259 1.00 88.25 210 ALA A C 1
ATOM 1621 O O . ALA A 1 210 ? 3.083 -13.903 12.928 1.00 88.25 210 ALA A O 1
ATOM 1622 N N . ILE A 1 211 ? 1.515 -12.723 11.811 1.00 85.75 211 ILE A N 1
ATOM 1623 C CA . ILE A 1 211 ? 2.139 -11.399 11.932 1.00 85.75 211 ILE A CA 1
ATOM 1624 C C . ILE A 1 211 ? 1.837 -10.751 13.283 1.00 85.75 211 ILE A C 1
ATOM 1626 O O . ILE A 1 211 ? 2.713 -10.143 13.885 1.00 85.75 211 ILE A O 1
ATOM 1630 N N . GLN A 1 212 ? 0.622 -10.933 13.814 1.00 81.94 212 GLN A N 1
ATOM 1631 C CA . GLN A 1 212 ? 0.210 -10.345 15.096 1.00 81.94 212 GLN A CA 1
ATOM 1632 C C . GLN A 1 212 ? 0.916 -10.941 16.323 1.00 81.94 212 GLN A C 1
ATOM 1634 O O . GLN A 1 212 ? 0.626 -10.535 17.451 1.00 81.94 212 GLN A O 1
ATOM 1639 N N . ARG A 1 213 ? 1.849 -11.889 16.146 1.00 70.06 213 ARG A N 1
ATOM 1640 C CA . ARG A 1 213 ? 2.677 -12.359 17.257 1.00 70.06 213 ARG A CA 1
ATOM 1641 C C . ARG A 1 213 ? 3.522 -11.180 17.760 1.00 70.06 213 ARG A C 1
ATOM 1643 O O . ARG A 1 213 ? 4.327 -10.648 17.000 1.00 70.06 213 ARG A O 1
ATOM 1650 N N . PRO A 1 214 ? 3.329 -10.746 19.015 1.00 55.78 214 PRO A N 1
ATOM 1651 C CA . PRO A 1 214 ? 3.778 -9.438 19.456 1.00 55.78 214 PRO A CA 1
ATOM 1652 C C . PRO A 1 214 ? 5.296 -9.277 19.338 1.00 55.78 214 PRO A C 1
ATOM 1654 O O . PRO A 1 214 ? 6.066 -10.007 19.960 1.00 55.78 214 PRO A O 1
ATOM 1657 N N . VAL A 1 215 ? 5.709 -8.219 18.637 1.00 55.31 215 VAL A N 1
ATOM 1658 C CA . VAL A 1 215 ? 7.072 -7.651 18.662 1.00 55.31 215 VAL A CA 1
ATOM 1659 C C . VAL A 1 215 ? 7.447 -7.143 20.076 1.00 55.31 215 VAL A C 1
ATOM 1661 O O . VAL A 1 215 ? 8.591 -6.780 20.339 1.00 55.31 215 VAL A O 1
ATOM 1664 N N . ASN A 1 216 ? 6.516 -7.187 21.039 1.00 47.44 216 ASN A N 1
ATOM 1665 C CA . ASN A 1 216 ? 6.706 -6.743 22.423 1.00 47.44 216 ASN A CA 1
ATOM 1666 C C . ASN A 1 216 ? 7.654 -7.603 23.276 1.00 47.44 216 ASN A C 1
ATOM 1668 O O . ASN A 1 216 ? 7.893 -7.238 24.421 1.00 47.44 216 ASN A O 1
ATOM 1672 N N . SER A 1 217 ? 8.271 -8.674 22.764 1.00 47.72 217 SER A N 1
ATOM 1673 C CA . SER A 1 217 ? 9.192 -9.492 23.577 1.00 47.72 217 SER A CA 1
ATOM 1674 C C . SER A 1 217 ? 10.516 -8.796 23.956 1.00 47.72 217 SER A C 1
ATOM 1676 O O . SER A 1 217 ? 11.396 -9.446 24.514 1.00 47.72 217 SER A O 1
ATOM 1678 N N . LYS A 1 218 ? 10.717 -7.512 23.615 1.00 47.84 218 LYS A N 1
ATOM 1679 C CA . LYS A 1 218 ? 11.949 -6.759 23.925 1.00 47.84 218 LYS A CA 1
ATOM 1680 C C . LYS A 1 218 ? 11.745 -5.407 24.622 1.00 47.84 218 LYS A C 1
ATOM 1682 O O . LYS A 1 218 ? 12.735 -4.728 24.863 1.00 47.84 218 LYS A O 1
ATOM 1687 N N . ARG A 1 219 ? 10.517 -5.006 24.978 1.00 52.28 219 ARG A N 1
ATOM 1688 C CA . ARG A 1 219 ? 10.276 -3.729 25.691 1.00 52.28 219 ARG A CA 1
ATOM 1689 C C . ARG A 1 219 ? 10.269 -3.837 27.227 1.00 52.28 219 ARG A C 1
ATOM 1691 O O . ARG A 1 219 ? 10.058 -2.829 27.880 1.00 52.28 219 ARG A O 1
ATOM 1698 N N . GLU A 1 220 ? 10.531 -5.009 27.809 1.00 47.22 220 GLU A N 1
ATOM 1699 C CA . GLU A 1 220 ? 10.497 -5.216 29.274 1.00 47.22 220 GLU A CA 1
ATOM 1700 C C . GLU A 1 220 ? 11.869 -5.131 29.981 1.00 47.22 220 GLU A C 1
ATOM 1702 O O . GLU A 1 220 ? 11.954 -5.434 31.169 1.00 47.22 220 GLU A O 1
ATOM 1707 N N . HIS A 1 221 ? 12.953 -4.725 29.304 1.00 44.81 221 HIS A N 1
ATOM 1708 C CA . HIS A 1 221 ? 14.303 -4.637 29.905 1.00 44.81 221 HIS A CA 1
ATOM 1709 C C . HIS A 1 221 ? 15.002 -3.276 29.708 1.00 44.81 221 HIS A C 1
ATOM 1711 O O . HIS A 1 221 ? 16.214 -3.233 29.490 1.00 44.81 221 HIS A O 1
ATOM 1717 N N . GLN A 1 222 ? 14.264 -2.168 29.800 1.00 38.22 222 GLN A N 1
ATOM 1718 C CA . GLN A 1 222 ? 14.844 -0.829 29.976 1.00 38.22 222 GLN A CA 1
ATOM 1719 C C . GLN A 1 222 ? 14.168 -0.086 31.120 1.00 38.22 222 GLN A C 1
ATOM 1721 O O . GLN A 1 222 ? 12.922 -0.152 31.194 1.00 38.22 222 GLN A O 1
#

Foldseek 3Di:
DPPPVVVVVVVVVVVVVVVVVVVVVVVVVVVVVVVVVVVVLVVVPPPDPPPPVPPPPPPPDDDDDDDDDDDDDDDDDDDDDDDDDDDPPPQPDPPQLVQCAPVDNPHGFDDAAQWQRHTHHPVQWDDDPNGIHGPVCPCVVVVFDKDWQDKDKDFPVRPPSVVVVVVLSNCCCRPVVFTKGKDWDWDQDPVVRGIMIIITMMGGPVCSVVSNPDPPPPPPPD

Nearest PDB structures (foldseek):
  4ush-assembly1_B  TM=4.654E-01  e=1.374E+00  Chlamydomonas reinhardtii
  2j9d-assembly2_D  TM=4.458E-01  e=2.110E+00  Methanocaldococcus jannaschii
  5b09-assembly1_A-2  TM=4.089E-01  e=7.192E+00  Cannabis sativa
  2bbe-assembly1_A  TM=2.794E-01  e=6.764E+00  Shewanella oneidensis MR-1

pLDDT: mean 80.66, std 21.18, range [38.22, 98.44]

Sequence (222 aa):
MEKDTIVPLLVGALILAILGLLAAVGILAYLLLKKSQQRQHKTATAGAFGNIARSTAEQVSNPSPGNSFSSTNAPGDTGHGELSVTNEKVSPHYSPTEGFCANHSDIMAQGTCAICGDLFCETCLKSYEMLHFCSEHYPLFINNKWVEVETIKTSPSDPESGVALYSHKEKMWREFKIPSYIMTHYKIDIENDLIESHIKLYALDSDRLAIQRPVNSKREHQ

Mean predicted aligned error: 14.54 Å

Radius of gyration: 30.42 Å; Cα contacts (8 Å, |Δi|>4): 204; chains: 1; bounding box: 129×46×49 Å

Solvent-accessible surface area (backbone atoms only — not comparable to full-atom values): 14116 Å² total; per-residue (Å²): 141,80,71,81,67,55,57,63,54,52,52,52,54,51,52,54,51,52,53,52,51,53,50,52,51,51,53,51,52,52,53,52,52,56,55,50,57,61,50,58,68,62,62,63,71,75,73,75,67,86,70,73,86,70,77,82,82,82,82,88,86,79,88,78,82,86,80,90,77,90,80,81,89,82,92,79,85,89,81,93,78,90,76,88,79,81,78,82,76,77,64,84,76,81,67,74,58,84,63,24,9,79,89,37,86,89,40,64,36,74,48,48,20,50,57,84,58,52,38,26,25,71,88,49,43,46,79,55,98,96,39,33,20,36,76,78,51,38,60,58,56,77,76,50,62,71,36,82,76,48,75,46,80,29,38,92,91,42,58,64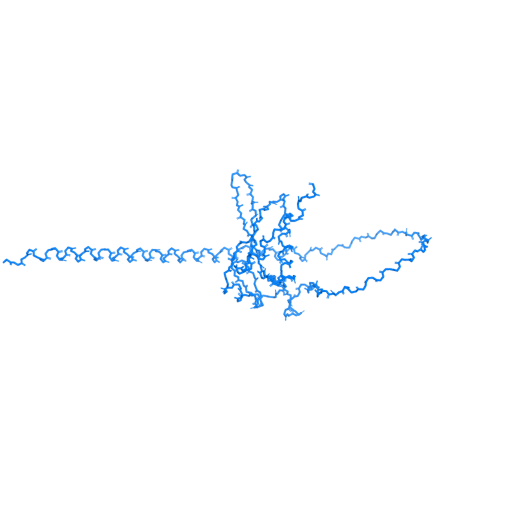,69,52,52,55,54,53,53,48,51,50,47,36,37,71,78,69,65,45,65,35,36,74,50,79,44,79,45,77,40,78,90,76,76,41,69,38,36,41,40,33,36,32,30,41,59,90,49,46,74,74,64,67,58,69,85,63,86,70,72,85,82,123